Protein AF-A2AB15-F1 (afdb_monomer)

Foldseek 3Di:
DDDDDPDDDDDDDDDDDDVVVVVVVVVVVVVVVVVPDDDDDDDDDDDDDDDDDDDDDDDDDDDDDDDDDDDDDDDDDDDDDDDDDDDDDDDDDDDDDDDDDPPVVVVVVVVVVVVVVVVVVVVVVVVVVPVVDDPPVCVVVVVVVVVVVVVVVVVVVVVVVVVVVVVVVVVVVVVVVVLVVVLVVLVVVLVCCCVVPVPPDDDPVVVVVSVVSVVVSVVSVVVVVVVVVVVVCVVVDDDDFDPDPDDGPDDPDPPPPPPVDPCPVVVVVVVVVVVVVPDDDDPVCVVVVDPPDDD

Structure (mmCIF, N/CA/C/O backbone):
data_AF-A2AB15-F1
#
_entry.id   AF-A2AB15-F1
#
loop_
_atom_site.group_PDB
_atom_site.id
_atom_site.type_symbol
_atom_site.label_atom_id
_atom_site.label_alt_id
_atom_site.label_comp_id
_atom_site.label_asym_id
_atom_site.label_entity_id
_atom_site.label_seq_id
_atom_site.pdbx_PDB_ins_code
_atom_site.Cartn_x
_atom_site.Cartn_y
_atom_site.Cartn_z
_atom_site.occupancy
_atom_site.B_iso_or_equiv
_atom_site.auth_seq_id
_atom_site.auth_comp_id
_atom_site.auth_asym_id
_atom_site.auth_atom_id
_atom_site.pdbx_PDB_model_num
ATOM 1 N N . MET A 1 1 ? 13.112 -80.463 -58.188 1.00 47.81 1 MET A N 1
ATOM 2 C CA . MET A 1 1 ? 14.180 -79.939 -57.312 1.00 4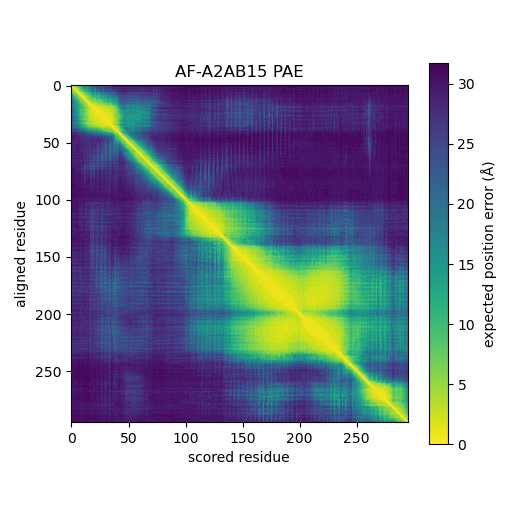7.81 1 MET A CA 1
ATOM 3 C C . MET A 1 1 ? 14.753 -78.701 -57.979 1.00 47.81 1 MET A C 1
ATOM 5 O O . MET A 1 1 ? 15.471 -78.843 -58.959 1.00 47.81 1 MET A O 1
ATOM 9 N N . SER A 1 2 ? 14.380 -77.510 -57.514 1.00 45.88 2 SER A N 1
ATOM 10 C CA . SER A 1 2 ? 14.994 -76.242 -57.932 1.00 45.88 2 SER A CA 1
ATOM 11 C C . SER A 1 2 ? 14.857 -75.270 -56.762 1.00 45.88 2 SER A C 1
ATOM 13 O O . SER A 1 2 ? 13.852 -74.578 -56.632 1.00 45.88 2 SER A O 1
ATOM 15 N N . GLU A 1 3 ? 15.812 -75.331 -55.839 1.00 49.00 3 GLU A N 1
ATOM 16 C CA . GLU A 1 3 ? 15.929 -74.387 -54.728 1.00 49.00 3 GLU A CA 1
ATOM 17 C C . GLU A 1 3 ? 16.844 -73.240 -55.168 1.00 49.00 3 GLU A C 1
ATOM 19 O O . GLU A 1 3 ? 18.022 -73.455 -55.448 1.00 49.00 3 GLU A O 1
ATOM 24 N N . ASP A 1 4 ? 16.302 -72.023 -55.246 1.00 62.00 4 ASP A N 1
ATOM 25 C CA . ASP A 1 4 ? 17.085 -70.806 -55.476 1.00 62.00 4 ASP A CA 1
ATOM 26 C C . ASP A 1 4 ? 17.824 -70.394 -54.185 1.00 62.00 4 ASP A C 1
ATOM 28 O O . ASP A 1 4 ? 17.173 -70.138 -53.160 1.00 62.00 4 ASP A O 1
ATOM 32 N N . PRO A 1 5 ? 19.161 -70.236 -54.191 1.00 57.19 5 PRO A N 1
ATOM 33 C CA . PRO A 1 5 ? 19.901 -69.820 -53.007 1.00 57.19 5 PRO A CA 1
ATOM 34 C C . PRO A 1 5 ? 19.794 -68.299 -52.813 1.00 57.19 5 PRO A C 1
ATOM 36 O O . PRO A 1 5 ? 20.578 -67.513 -53.346 1.00 57.19 5 PRO A O 1
ATOM 39 N N . ARG A 1 6 ? 18.832 -67.849 -51.999 1.00 63.28 6 ARG A N 1
ATOM 40 C CA . ARG A 1 6 ? 18.817 -66.472 -51.470 1.00 63.28 6 ARG A CA 1
ATOM 41 C C . ARG A 1 6 ? 19.869 -66.344 -50.365 1.00 63.28 6 ARG A C 1
ATOM 43 O O . ARG A 1 6 ? 19.613 -66.702 -49.221 1.00 63.28 6 ARG A O 1
ATOM 50 N N . GLY A 1 7 ? 21.047 -65.827 -50.717 1.00 67.56 7 GLY A N 1
ATOM 51 C CA . GLY A 1 7 ? 22.115 -65.516 -49.761 1.00 67.56 7 GLY A CA 1
ATOM 52 C C . GLY A 1 7 ? 21.692 -64.517 -48.661 1.00 67.56 7 GLY A C 1
ATOM 53 O O . GLY A 1 7 ? 20.718 -63.773 -48.831 1.00 67.56 7 GLY A O 1
ATOM 54 N N . PRO A 1 8 ? 22.407 -64.481 -47.518 1.00 64.31 8 PRO A N 1
ATOM 55 C CA . PRO A 1 8 ? 22.030 -63.678 -46.355 1.00 64.31 8 PRO A CA 1
ATOM 56 C C . PRO A 1 8 ? 22.108 -62.169 -46.647 1.00 64.31 8 PRO A C 1
ATOM 58 O O . PRO A 1 8 ? 23.121 -61.656 -47.123 1.00 64.31 8 PRO A O 1
ATOM 61 N N . LYS A 1 9 ? 21.026 -61.433 -46.349 1.00 71.69 9 LYS A N 1
ATOM 62 C CA . LYS A 1 9 ? 20.957 -59.968 -46.494 1.00 71.69 9 LYS A CA 1
ATOM 63 C C . LYS A 1 9 ? 21.904 -59.292 -45.499 1.00 71.69 9 LYS A C 1
ATOM 65 O O . LYS A 1 9 ? 21.690 -59.362 -44.293 1.00 71.69 9 LYS A O 1
ATOM 70 N N . VAL A 1 10 ? 22.905 -58.587 -46.020 1.00 70.19 10 VAL A N 1
ATOM 71 C CA . VAL A 1 10 ? 23.838 -57.768 -45.232 1.00 70.19 10 VAL A CA 1
ATOM 72 C C . VAL A 1 10 ? 23.062 -56.671 -44.480 1.00 70.19 10 VAL A C 1
ATOM 74 O O . VAL A 1 10 ? 22.230 -55.993 -45.101 1.00 70.19 10 VAL A O 1
ATOM 77 N N . PRO A 1 11 ? 23.297 -56.460 -43.169 1.00 72.75 11 PRO A N 1
ATOM 78 C CA . PRO A 1 11 ? 22.607 -55.422 -42.411 1.00 72.75 11 PRO A CA 1
ATOM 79 C C . PRO A 1 11 ? 22.963 -54.038 -42.965 1.00 72.75 11 PRO A C 1
ATOM 81 O O . PRO A 1 11 ? 24.128 -53.646 -43.040 1.00 72.75 11 PRO A O 1
ATOM 84 N N . ARG A 1 12 ? 21.942 -53.278 -43.378 1.00 72.88 12 ARG A N 1
ATOM 85 C CA . ARG A 1 12 ? 22.120 -51.897 -43.840 1.00 72.88 12 ARG A CA 1
ATOM 86 C C . ARG A 1 12 ? 22.482 -51.006 -42.654 1.00 72.88 12 ARG A C 1
ATOM 88 O O . ARG A 1 12 ? 21.810 -51.033 -41.627 1.00 72.88 12 ARG A O 1
ATOM 95 N N . LYS A 1 13 ? 23.531 -50.197 -42.822 1.00 73.19 13 LYS A N 1
ATOM 96 C CA . LYS A 1 13 ? 24.002 -49.227 -41.827 1.00 73.19 13 LYS A CA 1
ATOM 97 C C . LYS A 1 13 ? 22.862 -48.277 -41.439 1.00 73.19 13 LYS A C 1
ATOM 99 O O . LYS A 1 13 ? 22.244 -47.672 -42.317 1.00 73.19 13 LYS A O 1
ATOM 104 N N . ALA A 1 14 ? 22.575 -48.176 -40.141 1.00 72.69 14 ALA A N 1
ATOM 105 C CA . ALA A 1 14 ? 21.521 -47.313 -39.622 1.00 72.69 14 ALA A CA 1
ATOM 106 C C . ALA A 1 14 ? 21.817 -45.848 -39.977 1.00 72.69 14 ALA A C 1
ATOM 108 O O . ALA A 1 14 ? 22.925 -45.352 -39.763 1.00 72.69 14 ALA A O 1
ATOM 109 N N . VAL A 1 15 ? 20.828 -45.163 -40.551 1.00 73.81 15 VAL A N 1
ATOM 110 C CA . VAL A 1 15 ? 20.944 -43.744 -40.889 1.00 73.81 15 VAL A CA 1
ATOM 111 C C . VAL A 1 15 ? 20.839 -42.950 -39.592 1.00 73.81 15 VAL A C 1
ATOM 113 O O . VAL A 1 15 ? 19.751 -42.789 -39.049 1.00 73.81 15 VAL A O 1
ATOM 116 N N . VAL A 1 16 ? 21.976 -42.471 -39.089 1.00 76.62 16 VAL A N 1
ATOM 117 C CA . VAL A 1 16 ? 22.012 -41.553 -37.946 1.00 76.62 16 VAL A CA 1
ATOM 118 C C . VAL A 1 16 ? 21.403 -40.223 -38.391 1.00 76.62 16 VAL A C 1
ATOM 120 O O . VAL A 1 16 ? 21.867 -39.604 -39.354 1.00 76.62 16 VAL A O 1
ATOM 123 N N . GLU A 1 17 ? 20.321 -39.804 -37.734 1.00 79.38 17 GLU A N 1
ATOM 124 C CA . GLU A 1 17 ? 19.663 -38.541 -38.058 1.00 79.38 17 GLU A CA 1
ATOM 125 C C . GLU A 1 17 ? 20.555 -37.353 -37.679 1.00 79.38 17 GLU A C 1
ATOM 127 O O . GLU A 1 17 ? 21.218 -37.336 -36.644 1.00 79.38 17 GLU A O 1
ATOM 132 N N . LYS A 1 18 ? 20.579 -36.330 -38.541 1.00 86.50 18 LYS A N 1
ATOM 133 C CA . LYS A 1 18 ? 21.304 -35.083 -38.269 1.00 86.50 18 LYS A CA 1
ATOM 134 C C . LYS A 1 18 ? 20.665 -34.369 -37.066 1.00 86.50 18 LYS A C 1
ATOM 136 O O . LYS A 1 18 ? 19.435 -34.317 -37.010 1.00 86.50 18 LYS A O 1
ATOM 141 N N . PRO A 1 19 ? 21.447 -33.713 -36.189 1.00 87.25 19 PRO A N 1
ATOM 142 C CA . PRO A 1 19 ? 20.929 -33.074 -34.973 1.00 87.25 19 PRO A CA 1
ATOM 143 C C . PRO A 1 19 ? 19.864 -32.004 -35.263 1.00 87.25 19 PRO A C 1
ATOM 145 O O . PRO A 1 19 ? 18.881 -31.889 -34.542 1.00 87.25 19 PRO A O 1
ATOM 148 N N . ALA A 1 20 ? 19.979 -31.293 -36.390 1.00 87.81 20 ALA A N 1
ATOM 149 C CA . ALA A 1 20 ? 18.965 -30.331 -36.831 1.00 87.81 20 ALA A CA 1
ATOM 150 C C . ALA A 1 20 ? 17.582 -30.968 -37.083 1.00 87.81 20 ALA A C 1
ATOM 152 O O . ALA A 1 20 ? 16.555 -30.334 -36.863 1.00 87.81 20 ALA A O 1
ATOM 153 N N . ARG A 1 21 ? 17.548 -32.228 -37.535 1.00 85.81 21 ARG A N 1
ATOM 154 C CA . ARG A 1 21 ? 16.306 -32.963 -37.806 1.00 85.81 21 ARG A CA 1
ATOM 155 C C . ARG A 1 21 ? 15.686 -33.515 -36.521 1.00 85.81 21 ARG A C 1
ATOM 157 O O . ARG A 1 21 ? 14.463 -33.533 -36.410 1.00 85.81 21 ARG A O 1
ATOM 164 N N . ALA A 1 22 ? 16.521 -33.895 -35.551 1.00 90.06 22 ALA A N 1
ATOM 165 C CA . ALA A 1 22 ? 16.077 -34.254 -34.206 1.00 90.06 22 ALA A CA 1
ATOM 166 C C . ALA A 1 22 ? 15.415 -33.053 -33.507 1.00 90.06 22 ALA A C 1
ATOM 168 O O . ALA A 1 22 ? 14.278 -33.166 -33.057 1.00 90.06 22 ALA A O 1
ATOM 169 N N . ALA A 1 23 ? 16.045 -31.873 -33.558 1.00 90.69 23 ALA A N 1
ATOM 170 C CA . ALA A 1 23 ? 15.481 -30.642 -32.999 1.00 90.69 23 ALA A CA 1
ATOM 171 C C . ALA A 1 23 ? 14.145 -30.235 -33.660 1.00 90.69 23 ALA A C 1
ATOM 173 O O . ALA A 1 23 ? 13.207 -29.829 -32.976 1.00 90.69 23 ALA A O 1
ATOM 174 N N . GLU A 1 24 ? 14.008 -30.388 -34.986 1.00 88.81 24 GLU A N 1
ATOM 175 C CA . GLU A 1 24 ? 12.735 -30.131 -35.684 1.00 88.81 24 GLU A CA 1
ATOM 176 C C . GLU A 1 24 ? 11.624 -31.089 -35.217 1.00 88.81 24 GLU A C 1
ATOM 178 O O . GLU A 1 24 ? 10.464 -30.690 -35.069 1.00 88.81 24 GLU A O 1
ATOM 183 N N . ARG A 1 25 ? 11.973 -32.355 -34.962 1.00 91.94 25 ARG A N 1
ATOM 184 C CA . ARG A 1 25 ? 11.039 -33.373 -34.474 1.00 91.94 25 ARG A CA 1
ATOM 185 C C . ARG A 1 25 ? 10.597 -33.091 -33.040 1.00 91.94 25 ARG A C 1
ATOM 187 O O . ARG A 1 25 ? 9.403 -33.166 -32.761 1.00 91.94 25 ARG A O 1
ATOM 194 N N . GLU A 1 26 ? 11.528 -32.724 -32.164 1.00 93.69 26 GLU A N 1
ATOM 195 C CA . GLU A 1 26 ? 11.240 -32.330 -30.781 1.00 93.69 26 GLU A CA 1
ATOM 196 C C . GLU A 1 26 ? 10.342 -31.090 -30.725 1.00 93.69 26 GLU A C 1
ATOM 198 O O . GLU A 1 26 ? 9.337 -31.087 -30.013 1.00 93.69 26 GLU A O 1
ATOM 203 N N . ALA A 1 27 ? 10.623 -30.076 -31.550 1.00 93.56 27 ALA A N 1
ATOM 204 C CA . ALA A 1 27 ? 9.792 -28.878 -31.642 1.00 93.56 27 ALA A CA 1
ATOM 205 C C . ALA A 1 27 ? 8.358 -29.197 -32.101 1.00 93.56 27 ALA A C 1
ATOM 207 O O . ALA A 1 27 ? 7.394 -28.662 -31.551 1.00 93.56 27 ALA A O 1
ATOM 208 N N . ARG A 1 28 ? 8.185 -30.101 -33.077 1.00 93.75 28 ARG A N 1
ATOM 209 C CA . ARG A 1 28 ? 6.850 -30.557 -33.503 1.00 93.75 28 ARG A CA 1
ATOM 210 C C . ARG A 1 28 ? 6.124 -31.331 -32.414 1.00 93.75 28 ARG A C 1
ATOM 212 O O . ARG A 1 28 ? 4.949 -31.065 -32.191 1.00 93.75 28 ARG A O 1
ATOM 219 N N . ALA A 1 29 ? 6.820 -32.228 -31.723 1.00 94.88 29 ALA A N 1
ATOM 220 C CA . ALA A 1 29 ? 6.242 -32.992 -30.626 1.00 94.88 29 ALA A CA 1
ATOM 221 C C . ALA A 1 29 ? 5.781 -32.074 -29.482 1.00 94.88 29 ALA A C 1
ATOM 223 O O . ALA A 1 29 ? 4.704 -32.278 -28.928 1.00 94.88 29 ALA A O 1
ATOM 224 N N . LEU A 1 30 ? 6.547 -31.027 -29.157 1.00 92.69 30 LEU A N 1
ATOM 225 C CA . LEU A 1 30 ? 6.138 -30.016 -28.178 1.00 92.69 30 LEU A CA 1
ATOM 226 C C . LEU A 1 30 ? 4.917 -29.218 -28.643 1.00 92.69 30 LEU A C 1
ATOM 228 O O . LEU A 1 30 ? 4.013 -28.983 -27.850 1.00 92.69 30 LEU A O 1
ATOM 232 N N . LEU A 1 31 ? 4.840 -28.843 -29.921 1.00 93.50 31 LEU A N 1
ATOM 233 C CA . LEU A 1 31 ? 3.656 -28.173 -30.467 1.00 93.50 31 LEU A CA 1
ATOM 234 C C . LEU A 1 31 ? 2.415 -29.074 -30.452 1.00 93.50 31 LEU A C 1
ATOM 236 O O . LEU A 1 31 ? 1.325 -28.588 -30.168 1.00 93.50 31 LEU A O 1
ATOM 240 N N . GLU A 1 32 ? 2.557 -30.366 -30.740 1.00 93.31 32 GLU A N 1
ATOM 241 C CA . GLU A 1 32 ? 1.465 -31.341 -30.632 1.00 93.31 32 GLU A CA 1
ATOM 242 C C . GLU A 1 32 ? 1.008 -31.523 -29.181 1.00 93.31 32 GLU A C 1
ATOM 244 O O . GLU A 1 32 ? -0.194 -31.493 -28.922 1.00 93.31 32 GLU A O 1
ATOM 249 N N . LYS A 1 33 ? 1.941 -31.593 -28.223 1.00 92.94 33 LYS A N 1
ATOM 250 C CA . LYS A 1 33 ? 1.622 -31.589 -26.786 1.00 92.94 33 LYS A CA 1
ATOM 251 C C . LYS A 1 33 ? 0.906 -30.304 -26.371 1.00 92.94 33 LYS A C 1
ATOM 253 O O . LYS A 1 33 ? -0.151 -30.373 -25.755 1.00 92.94 33 LYS A O 1
ATOM 258 N N . ASN A 1 34 ? 1.401 -29.143 -26.797 1.00 89.50 34 ASN A N 1
ATOM 259 C CA . ASN A 1 34 ? 0.765 -27.850 -26.534 1.00 89.50 34 ASN A CA 1
ATOM 260 C C . ASN A 1 34 ? -0.650 -27.764 -27.117 1.00 89.50 34 ASN A C 1
ATOM 262 O O . ASN A 1 34 ? -1.527 -27.171 -26.503 1.00 89.50 34 ASN A O 1
ATOM 266 N N . ARG A 1 35 ? -0.897 -28.394 -28.273 1.00 88.38 35 ARG A N 1
ATOM 267 C CA . ARG A 1 35 ? -2.242 -28.511 -28.858 1.00 88.38 35 ARG A CA 1
ATOM 268 C C . ARG A 1 35 ? -3.158 -29.457 -28.084 1.00 88.38 35 ARG A C 1
ATOM 270 O O . ARG A 1 35 ? -4.370 -29.294 -28.169 1.00 88.38 35 ARG A O 1
ATOM 277 N N . SER A 1 36 ? -2.603 -30.450 -27.389 1.00 87.81 36 SER A N 1
ATOM 278 C CA . SER A 1 36 ? -3.379 -31.409 -26.594 1.00 87.81 36 SER A CA 1
ATOM 279 C C . SER A 1 36 ? -3.857 -30.844 -25.254 1.00 87.81 36 SER A C 1
ATOM 281 O O . SER A 1 36 ? -4.830 -31.351 -24.702 1.00 87.81 36 SER A O 1
ATOM 283 N N . TYR A 1 37 ? -3.234 -29.774 -24.750 1.00 85.00 37 TYR A N 1
ATOM 284 C CA . TYR A 1 37 ? -3.741 -29.066 -23.578 1.00 85.00 37 TYR A CA 1
ATOM 285 C C . TYR A 1 37 ? -4.934 -28.193 -23.979 1.00 85.00 37 TYR A C 1
ATOM 287 O O . TYR A 1 37 ? -4.805 -27.221 -24.724 1.00 85.00 37 TYR A O 1
ATOM 295 N N . ARG A 1 38 ? -6.113 -28.547 -23.469 1.00 78.94 38 ARG A N 1
ATOM 296 C CA . ARG A 1 38 ? -7.298 -27.689 -23.454 1.00 78.94 38 ARG A CA 1
ATOM 297 C C . ARG A 1 38 ? -7.371 -27.066 -22.064 1.00 78.94 38 ARG A C 1
ATOM 299 O O . ARG A 1 38 ? -7.355 -27.801 -21.083 1.00 78.94 38 ARG A O 1
ATOM 306 N N . LEU A 1 39 ? -7.391 -25.735 -21.997 1.00 70.88 39 LEU A N 1
ATOM 307 C CA . LEU A 1 39 ? -7.579 -24.999 -20.748 1.00 70.88 39 LEU A CA 1
ATOM 308 C C . LEU A 1 39 ? -8.915 -25.456 -20.140 1.00 70.88 39 LEU A C 1
ATOM 310 O O . LEU A 1 39 ? -9.946 -25.350 -20.805 1.00 70.88 39 LEU A O 1
ATOM 314 N N . LEU A 1 40 ? -8.867 -26.063 -18.954 1.00 68.75 40 LEU A N 1
ATOM 315 C CA . LEU A 1 40 ? -10.064 -26.380 -18.184 1.00 68.75 40 LEU A CA 1
ATOM 316 C C . LEU A 1 40 ? -10.587 -25.062 -17.616 1.00 68.75 40 LEU A C 1
ATOM 318 O O . LEU A 1 40 ? -9.821 -24.302 -17.029 1.00 68.75 40 LEU A O 1
ATOM 322 N N . GLU A 1 41 ? -11.861 -24.784 -17.865 1.00 52.00 41 GLU A N 1
ATOM 323 C CA . GLU A 1 41 ? -12.585 -23.708 -17.196 1.00 52.00 41 GLU A CA 1
ATOM 324 C C . GLU A 1 41 ? -12.691 -24.100 -15.720 1.00 52.00 41 GLU A C 1
ATOM 326 O O . GLU A 1 41 ? -13.214 -25.168 -15.391 1.00 52.00 41 GLU A O 1
ATOM 331 N N . ASP A 1 42 ? -12.079 -23.290 -14.858 1.00 59.38 42 ASP A N 1
ATOM 332 C CA . ASP A 1 42 ? -12.135 -23.467 -13.413 1.00 59.38 42 ASP A CA 1
ATOM 333 C C . ASP A 1 42 ? -13.583 -23.212 -12.978 1.00 59.38 42 ASP A C 1
ATOM 335 O O . ASP A 1 42 ? -14.158 -22.165 -13.272 1.00 59.38 42 ASP A O 1
ATOM 339 N N . SER A 1 43 ? -14.208 -24.221 -12.382 1.00 47.66 43 SER A N 1
ATOM 340 C CA . SER A 1 43 ? -15.625 -24.205 -12.035 1.00 47.66 43 SER A CA 1
ATOM 341 C C . SER A 1 43 ? -15.810 -23.616 -10.643 1.00 47.66 43 SER A C 1
ATOM 343 O O . SER A 1 43 ? -15.989 -24.387 -9.709 1.00 47.66 43 SER A O 1
ATOM 345 N N . GLU A 1 44 ? -15.850 -22.288 -10.531 1.00 49.62 44 GLU A N 1
ATOM 346 C CA . GLU A 1 44 ? -16.743 -21.563 -9.616 1.00 49.62 44 GLU A CA 1
ATOM 347 C C . GLU A 1 44 ? -17.129 -20.218 -10.263 1.00 49.62 44 GLU A C 1
ATOM 349 O O . GLU A 1 44 ? -16.268 -19.442 -10.658 1.00 49.62 44 GLU A O 1
ATOM 354 N N . GLU A 1 45 ? -18.442 -19.975 -10.340 1.00 37.09 45 GLU A N 1
ATOM 355 C CA . GLU A 1 45 ? -19.136 -18.738 -10.740 1.00 37.09 45 GLU A CA 1
ATOM 356 C C . GLU A 1 45 ? -19.765 -18.680 -12.153 1.00 37.09 45 GLU A C 1
ATOM 358 O O . GLU A 1 45 ? -19.143 -18.561 -13.205 1.00 37.09 45 GLU A O 1
ATOM 363 N N . SER A 1 46 ? -21.095 -18.761 -12.104 1.00 42.06 46 SER A N 1
ATOM 364 C CA . SER A 1 46 ? -22.101 -18.596 -13.146 1.00 42.06 46 SER A CA 1
ATOM 365 C C . SER A 1 46 ? -21.978 -17.284 -13.933 1.00 42.06 46 SER A C 1
ATOM 367 O O . SER A 1 46 ? -22.199 -16.212 -13.379 1.00 42.06 46 SER A O 1
ATOM 369 N N . SER A 1 47 ? -21.810 -17.362 -15.252 1.00 32.91 47 SER A N 1
ATOM 370 C CA . SER A 1 47 ? -22.643 -16.604 -16.202 1.00 32.91 47 SER A CA 1
ATOM 371 C C . SER A 1 47 ? -22.388 -17.056 -17.639 1.00 32.91 47 SER A C 1
ATOM 373 O O . SER A 1 47 ? -21.262 -17.270 -18.080 1.00 32.91 47 SER A O 1
ATOM 375 N N . GLU A 1 48 ? -23.486 -17.257 -18.352 1.00 39.19 48 GLU A N 1
ATOM 376 C CA . GLU A 1 48 ? -23.542 -17.567 -19.770 1.00 39.19 48 GLU A CA 1
ATOM 377 C C . GLU A 1 48 ? -22.987 -16.386 -20.577 1.00 39.19 48 GLU A C 1
ATOM 379 O O . GLU A 1 48 ? -23.463 -15.273 -20.397 1.00 39.19 48 GLU A O 1
ATOM 384 N N . GLU A 1 49 ? -22.052 -16.614 -21.505 1.00 37.59 49 GLU A N 1
ATOM 385 C CA . GLU A 1 49 ? -22.158 -16.034 -22.847 1.00 37.59 49 GLU A CA 1
ATOM 386 C C . GLU A 1 49 ? -21.187 -16.658 -23.857 1.00 37.59 49 GLU A C 1
ATOM 388 O O . GLU A 1 49 ? -20.110 -17.175 -23.570 1.00 37.59 49 GLU A O 1
ATOM 393 N N . THR A 1 50 ? -21.667 -16.678 -25.088 1.00 36.41 50 THR A N 1
ATOM 394 C CA . THR A 1 50 ? -21.278 -17.553 -26.182 1.00 36.41 50 THR A CA 1
ATOM 395 C C . THR A 1 50 ? -19.963 -17.205 -26.881 1.00 36.41 50 THR A C 1
ATOM 397 O O . THR A 1 50 ? -19.660 -16.064 -27.212 1.00 36.41 50 THR A O 1
ATOM 400 N N . VAL A 1 51 ? -19.274 -18.275 -27.267 1.00 36.81 51 VAL A N 1
ATOM 401 C CA . VAL A 1 51 ? -18.315 -18.407 -28.369 1.00 36.81 51 VAL A CA 1
ATOM 402 C C . VAL A 1 51 ? -18.616 -17.575 -29.633 1.00 36.81 51 VAL A C 1
ATOM 404 O O . VAL A 1 51 ? -19.605 -17.797 -30.325 1.00 36.81 51 VAL A O 1
ATOM 407 N N . SER A 1 52 ? -17.639 -16.779 -30.081 1.00 37.53 52 SER A N 1
ATOM 408 C CA . SER A 1 52 ? -17.462 -16.474 -31.509 1.00 37.53 52 SER A CA 1
ATOM 409 C C . SER A 1 52 ? -15.981 -16.491 -31.892 1.00 37.53 52 SER A C 1
ATOM 411 O O . SER A 1 52 ? -15.229 -15.539 -31.692 1.00 37.53 52 SER A O 1
ATOM 413 N N . ARG A 1 53 ? -15.551 -17.624 -32.451 1.00 38.16 53 ARG A N 1
ATOM 414 C CA . ARG A 1 53 ? -14.195 -17.881 -32.941 1.00 38.16 53 ARG A CA 1
ATOM 415 C C . ARG A 1 53 ? -14.159 -17.619 -34.445 1.00 38.16 53 ARG A C 1
ATOM 417 O O . ARG A 1 53 ? -14.495 -18.492 -35.239 1.00 38.16 53 ARG A O 1
ATOM 424 N N . ALA A 1 54 ? -13.761 -16.410 -34.832 1.00 34.78 54 ALA A N 1
ATOM 425 C CA . ALA A 1 54 ? -13.560 -16.040 -36.228 1.00 34.78 54 ALA A CA 1
ATOM 426 C C . ALA A 1 54 ? -12.242 -16.637 -36.754 1.00 34.78 54 ALA A C 1
ATOM 428 O O . ALA A 1 54 ? -11.145 -16.220 -36.381 1.00 34.78 54 ALA A O 1
ATOM 429 N N . GLY A 1 55 ? -12.352 -17.642 -37.625 1.00 34.81 55 GLY A N 1
ATOM 430 C CA . GLY A 1 55 ? -11.236 -18.147 -38.417 1.00 34.81 55 GLY A CA 1
ATOM 431 C C . GLY A 1 55 ? -10.949 -17.210 -39.586 1.00 34.81 55 GLY A C 1
ATOM 432 O O . GLY A 1 55 ? -11.795 -17.052 -40.462 1.00 34.81 55 GLY A O 1
ATOM 433 N N . SER A 1 56 ? -9.754 -16.613 -39.633 1.00 39.16 56 SER A N 1
ATOM 434 C CA . SER A 1 56 ? -9.290 -15.895 -40.822 1.00 39.16 56 SER A CA 1
ATOM 435 C C . SER A 1 56 ? -8.475 -16.826 -41.724 1.00 39.16 56 SER A C 1
ATOM 437 O O . SER A 1 56 ? -7.508 -17.486 -41.334 1.00 39.16 56 SER A O 1
ATOM 439 N N . SER A 1 57 ? -8.952 -16.934 -42.957 1.00 41.81 57 SER A N 1
ATOM 440 C CA . SER A 1 57 ? -8.446 -17.785 -44.020 1.00 41.81 57 SER A CA 1
ATOM 441 C C . SER A 1 57 ? -7.165 -17.237 -44.658 1.00 41.81 57 SER A C 1
ATOM 443 O O . SER A 1 57 ? -7.106 -16.083 -45.069 1.00 41.81 57 SER A O 1
ATOM 445 N N . LEU A 1 58 ? -6.177 -18.126 -44.801 1.00 40.81 58 LEU A N 1
ATOM 446 C CA . LEU A 1 58 ? -5.231 -18.275 -45.919 1.00 40.81 58 LEU A CA 1
ATOM 447 C C . LEU A 1 58 ? -5.059 -17.100 -46.903 1.00 40.81 58 LEU A C 1
ATOM 449 O O . LEU A 1 58 ? -5.934 -16.887 -47.728 1.00 40.81 58 LEU A O 1
ATOM 453 N N . GLN A 1 59 ? -3.828 -16.577 -47.016 1.00 42.22 59 GLN A N 1
ATOM 454 C CA . GLN A 1 59 ? -3.126 -16.428 -48.309 1.00 42.22 59 GLN A CA 1
ATOM 455 C C . GLN A 1 59 ? -1.596 -16.454 -48.111 1.00 42.22 59 GLN A C 1
ATOM 457 O O . GLN A 1 59 ? -0.967 -15.442 -47.818 1.00 42.22 59 GLN A O 1
ATOM 462 N N . LYS A 1 60 ? -0.953 -17.617 -48.307 1.00 46.31 60 LYS A N 1
ATOM 463 C CA . LYS A 1 60 ? 0.519 -17.739 -48.313 1.00 46.31 60 LYS A CA 1
ATOM 464 C C . LYS A 1 60 ? 1.008 -17.958 -49.747 1.00 46.31 60 LYS A C 1
ATOM 466 O O . LYS A 1 60 ? 0.939 -19.064 -50.280 1.00 46.31 60 LYS A O 1
ATOM 471 N N . LYS A 1 61 ? 1.496 -16.892 -50.392 1.00 46.41 61 LYS A N 1
ATOM 472 C CA . LYS A 1 61 ? 2.085 -16.947 -51.742 1.00 46.41 61 LYS A CA 1
ATOM 473 C C . LYS A 1 61 ? 3.408 -17.726 -51.717 1.00 46.41 61 LYS A C 1
ATOM 475 O O . LYS A 1 61 ? 4.369 -17.332 -51.060 1.00 46.41 61 LYS A O 1
ATOM 480 N N . ARG A 1 62 ? 3.467 -18.837 -52.459 1.00 48.84 62 ARG A N 1
ATOM 481 C CA . ARG A 1 62 ? 4.664 -19.676 -52.646 1.00 48.84 62 ARG A CA 1
ATOM 482 C C . ARG A 1 62 ? 5.595 -19.024 -53.678 1.00 48.84 62 ARG A C 1
ATOM 484 O O . ARG A 1 62 ? 5.232 -18.927 -54.847 1.00 48.84 62 ARG A O 1
ATOM 491 N N . LYS A 1 63 ? 6.803 -18.607 -53.281 1.00 55.50 63 LYS A N 1
ATOM 492 C CA . LYS A 1 63 ? 7.865 -18.192 -54.221 1.00 55.50 63 LYS A CA 1
ATOM 493 C C . LYS A 1 63 ? 8.657 -19.422 -54.697 1.00 55.50 63 LYS A C 1
ATOM 495 O O . LYS A 1 63 ? 9.093 -20.236 -53.886 1.00 55.50 63 LYS A O 1
ATOM 500 N N . LYS A 1 64 ? 8.811 -19.564 -56.019 1.00 51.78 64 LYS A N 1
ATOM 501 C CA . LYS A 1 64 ? 9.565 -20.640 -56.690 1.00 51.78 64 LYS A CA 1
ATOM 502 C C . LYS A 1 64 ? 11.078 -20.468 -56.469 1.00 51.78 64 LYS A C 1
ATOM 504 O O . LYS A 1 64 ? 11.602 -19.366 -56.608 1.00 51.78 64 LYS A O 1
ATOM 509 N N . ARG A 1 65 ? 11.771 -21.567 -56.153 1.00 52.34 65 ARG A N 1
ATOM 510 C CA . ARG A 1 65 ? 13.240 -21.657 -56.047 1.00 52.34 65 ARG A CA 1
ATOM 511 C C . ARG A 1 65 ? 13.839 -21.793 -57.455 1.00 52.34 65 ARG A C 1
ATOM 513 O O . ARG A 1 65 ? 13.313 -22.560 -58.255 1.00 52.34 65 ARG A O 1
ATOM 520 N N . LYS A 1 66 ? 14.915 -21.059 -57.757 1.00 53.59 66 LYS A N 1
ATOM 521 C CA . LYS A 1 66 ? 15.699 -21.205 -58.998 1.00 53.59 66 LYS A CA 1
ATOM 522 C C . LYS A 1 66 ? 16.744 -22.316 -58.820 1.00 53.59 66 LYS A C 1
ATOM 524 O O . LYS A 1 66 ? 17.331 -22.435 -57.747 1.00 53.59 66 LYS A O 1
ATOM 529 N N . HIS A 1 67 ? 16.941 -23.128 -59.857 1.00 46.09 67 HIS A N 1
ATOM 530 C CA . HIS A 1 67 ? 17.894 -24.239 -59.888 1.00 46.09 67 HIS A CA 1
ATOM 531 C C . HIS A 1 67 ? 19.325 -23.736 -60.130 1.00 46.09 67 HIS A C 1
ATOM 533 O O . HIS A 1 67 ? 19.556 -22.943 -61.042 1.00 46.09 67 HIS A O 1
ATOM 539 N N . LEU A 1 68 ? 20.274 -24.211 -59.320 1.00 41.06 68 LEU A N 1
ATOM 540 C CA . LEU A 1 68 ? 21.708 -23.973 -59.481 1.00 41.06 68 LEU A CA 1
ATOM 541 C C . LEU A 1 68 ? 22.272 -25.014 -60.466 1.00 41.06 68 LEU A C 1
ATOM 543 O O . LEU A 1 68 ? 22.095 -26.216 -60.268 1.00 41.06 68 LEU A O 1
ATOM 547 N N . ARG A 1 69 ? 22.893 -24.544 -61.552 1.00 55.84 69 ARG A N 1
ATOM 548 C CA . ARG A 1 69 ? 23.460 -25.358 -62.640 1.00 55.84 69 ARG A CA 1
ATOM 549 C C . ARG A 1 69 ? 24.774 -26.001 -62.167 1.00 55.84 69 ARG A C 1
ATOM 551 O O . ARG A 1 69 ? 25.621 -25.322 -61.595 1.00 55.84 69 ARG A O 1
ATOM 558 N N . LYS A 1 70 ? 24.910 -27.310 -62.385 1.00 41.56 70 LYS A N 1
ATOM 559 C CA . LYS A 1 70 ? 26.066 -28.153 -62.034 1.00 41.56 70 LYS A CA 1
ATOM 560 C C . LYS A 1 70 ? 27.275 -27.773 -62.913 1.00 41.56 70 LYS A C 1
ATOM 562 O O . LYS A 1 70 ? 27.124 -27.715 -64.132 1.00 41.56 70 LYS A O 1
ATOM 567 N N . LYS A 1 71 ? 28.429 -27.487 -62.297 1.00 33.88 71 LYS A N 1
ATOM 568 C CA . LYS A 1 71 ? 29.720 -27.209 -62.958 1.00 33.88 71 LYS A CA 1
ATOM 569 C C . LYS A 1 71 ? 30.350 -28.534 -63.420 1.00 33.88 71 LYS A C 1
ATOM 571 O O . LYS A 1 71 ? 30.300 -29.512 -62.679 1.00 33.88 71 LYS A O 1
ATOM 576 N N . ARG A 1 72 ? 30.864 -28.546 -64.652 1.00 30.88 72 ARG A N 1
ATOM 577 C CA . ARG A 1 72 ? 31.645 -29.610 -65.302 1.00 30.88 72 ARG A CA 1
ATOM 578 C C . ARG A 1 72 ? 33.117 -29.376 -64.940 1.00 30.88 72 ARG A C 1
ATOM 580 O O . ARG A 1 72 ? 33.571 -28.239 -65.049 1.00 30.88 72 ARG A O 1
ATOM 587 N N . GLU A 1 73 ? 33.787 -30.403 -64.430 1.00 31.00 73 GLU A N 1
ATOM 588 C CA . GLU A 1 73 ? 35.243 -30.451 -64.258 1.00 31.00 73 GLU A CA 1
ATOM 589 C C . GLU A 1 73 ? 35.867 -30.724 -65.631 1.00 31.00 73 GLU A C 1
ATOM 591 O O . GLU A 1 73 ? 35.419 -31.628 -66.337 1.00 31.00 73 GLU A O 1
ATOM 596 N N . GLU A 1 74 ? 36.835 -29.900 -66.023 1.00 28.69 74 GLU A N 1
ATOM 597 C CA . GLU A 1 74 ? 37.799 -30.195 -67.083 1.00 28.69 74 GLU A CA 1
ATOM 598 C C . GLU A 1 74 ? 39.170 -30.244 -66.405 1.00 28.69 74 GLU A C 1
ATOM 600 O O . GLU A 1 74 ? 39.500 -29.376 -65.592 1.00 28.69 74 GLU A O 1
ATOM 605 N N . GLU A 1 75 ? 39.868 -31.344 -66.677 1.00 30.86 75 GLU A N 1
ATOM 606 C CA . GLU A 1 75 ? 41.252 -31.645 -66.327 1.00 30.86 75 GLU A CA 1
ATOM 607 C C . GLU A 1 75 ? 42.181 -30.585 -66.925 1.00 30.86 75 GLU A C 1
ATOM 609 O O . GLU A 1 75 ? 42.043 -30.234 -68.096 1.00 30.86 75 GLU A O 1
ATOM 614 N N . GLU A 1 76 ? 43.128 -30.092 -66.129 1.00 30.98 76 GLU A N 1
ATOM 615 C CA . GLU A 1 76 ? 44.234 -29.269 -66.612 1.00 30.98 76 GLU A CA 1
ATOM 616 C C . GLU A 1 76 ? 45.530 -30.034 -66.327 1.00 30.98 76 GLU A C 1
ATOM 618 O O . GLU A 1 76 ? 45.858 -30.352 -65.182 1.00 30.98 76 GLU A O 1
ATOM 623 N N . GLU A 1 77 ? 46.162 -30.416 -67.433 1.00 30.86 77 GLU A N 1
ATOM 624 C CA . GLU A 1 77 ? 47.436 -31.108 -67.582 1.00 30.86 77 GLU A CA 1
ATOM 625 C C . GLU A 1 77 ? 48.569 -30.353 -66.876 1.00 30.86 77 GLU A C 1
ATOM 627 O O . GLU A 1 77 ? 48.683 -29.130 -66.967 1.00 30.86 77 GLU A O 1
ATOM 632 N N . GLU A 1 78 ? 49.432 -31.107 -66.194 1.00 30.52 78 GLU A N 1
ATOM 633 C CA . GLU A 1 78 ? 50.722 -30.620 -65.725 1.00 30.52 78 GLU A CA 1
ATOM 634 C C . GLU A 1 78 ? 51.620 -30.271 -66.916 1.00 30.52 78 GLU A C 1
ATOM 636 O O . GLU A 1 78 ? 51.898 -31.129 -67.753 1.00 30.52 78 GLU A O 1
ATOM 641 N N . GLU A 1 79 ? 52.181 -29.060 -66.936 1.00 3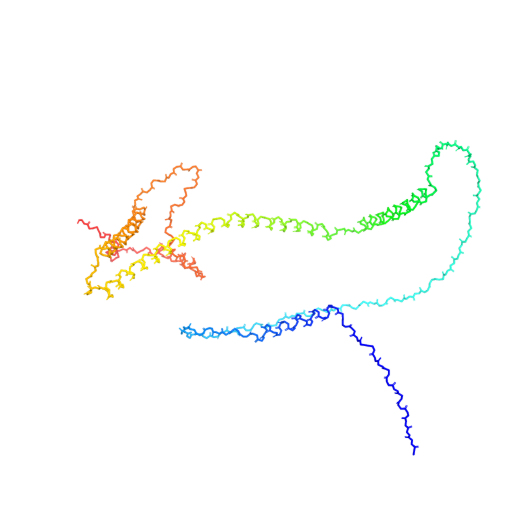0.98 79 GLU A N 1
ATOM 642 C CA . GLU A 1 79 ? 53.445 -28.838 -67.630 1.00 30.98 79 GLU A CA 1
ATOM 643 C C . GLU A 1 79 ? 54.455 -28.146 -66.712 1.00 30.98 79 GLU A C 1
ATOM 645 O O . GLU A 1 79 ? 54.266 -27.038 -66.202 1.00 30.98 79 GLU A O 1
ATOM 650 N N . ALA A 1 80 ? 55.542 -28.872 -66.477 1.00 30.91 80 ALA A N 1
ATOM 651 C CA . ALA A 1 80 ? 56.710 -28.449 -65.742 1.00 30.91 80 ALA A CA 1
ATOM 652 C C . ALA A 1 80 ? 57.580 -27.524 -66.605 1.00 30.91 80 ALA A C 1
ATOM 654 O O . ALA A 1 80 ? 57.965 -27.880 -67.716 1.00 30.91 80 ALA A O 1
ATOM 655 N N . SER A 1 81 ? 58.012 -26.392 -66.048 1.00 32.28 81 SER A N 1
ATOM 656 C CA . SER A 1 81 ? 59.173 -25.668 -66.572 1.00 32.28 81 SER A CA 1
ATOM 657 C C . SER A 1 81 ? 60.167 -25.361 -65.454 1.00 32.28 81 SER A C 1
ATOM 659 O O . SER A 1 81 ? 60.067 -24.362 -64.740 1.00 32.28 81 SER A O 1
ATOM 661 N N . GLU A 1 82 ? 61.164 -26.234 -65.317 1.00 35.19 82 GLU A N 1
ATOM 662 C CA . GLU A 1 82 ? 62.448 -25.888 -64.720 1.00 35.19 82 GLU A CA 1
ATOM 663 C C . GLU A 1 82 ? 63.219 -24.937 -65.652 1.00 35.19 82 GLU A C 1
ATOM 665 O O . GLU A 1 82 ? 63.363 -25.222 -66.841 1.00 35.19 82 GLU A O 1
ATOM 670 N N . LYS A 1 83 ? 63.821 -23.878 -65.092 1.00 33.28 83 LYS A N 1
ATOM 671 C CA . LYS A 1 83 ? 65.271 -23.569 -65.152 1.00 33.28 83 LYS A CA 1
ATOM 672 C C . LYS A 1 83 ? 65.541 -22.076 -64.965 1.00 33.28 83 LYS A C 1
ATOM 674 O O . LYS A 1 83 ? 65.106 -21.235 -65.739 1.00 33.28 83 LYS A O 1
ATOM 679 N N . GLY A 1 84 ? 66.419 -21.780 -64.009 1.00 32.09 84 GLY A N 1
ATOM 680 C CA . GLY A 1 84 ? 67.056 -20.474 -63.866 1.00 32.09 84 GLY A CA 1
ATOM 681 C C . GLY A 1 84 ? 68.208 -20.508 -62.863 1.00 32.09 84 GLY A C 1
ATOM 682 O O . GLY A 1 84 ? 68.068 -20.038 -61.744 1.00 32.09 84 GLY A O 1
ATOM 683 N N . LYS A 1 85 ? 69.357 -21.084 -63.247 1.00 35.94 85 LYS A N 1
ATOM 684 C CA . LYS A 1 85 ? 70.635 -20.956 -62.516 1.00 35.94 85 LYS A CA 1
ATOM 685 C C . LYS A 1 85 ? 71.460 -19.801 -63.094 1.00 35.94 85 LYS A C 1
ATOM 687 O O . LYS A 1 85 ? 71.651 -19.776 -64.306 1.00 35.94 85 LYS A O 1
ATOM 692 N N . LYS A 1 86 ? 72.042 -18.965 -62.219 1.00 34.47 86 LYS A N 1
ATOM 693 C CA . LYS A 1 86 ? 73.400 -18.345 -62.255 1.00 34.47 86 LYS A CA 1
ATOM 694 C C . LYS A 1 86 ? 73.564 -17.519 -60.952 1.00 34.47 86 LYS A C 1
ATOM 696 O O . LYS A 1 86 ? 72.682 -16.734 -60.648 1.00 34.47 86 LYS A O 1
ATOM 701 N N . LYS A 1 87 ? 74.466 -17.888 -60.017 1.00 32.22 87 LYS A N 1
ATOM 702 C CA . LYS A 1 87 ? 75.899 -17.479 -59.871 1.00 32.22 87 LYS A CA 1
ATOM 703 C C . LYS A 1 87 ? 76.020 -15.945 -59.679 1.00 32.22 87 LYS A C 1
ATOM 705 O O . LYS A 1 87 ? 75.454 -15.242 -60.496 1.00 32.22 87 LYS A O 1
ATOM 710 N N . THR A 1 88 ? 76.723 -15.310 -58.731 1.00 30.17 88 THR A N 1
ATOM 711 C CA . THR A 1 88 ? 77.770 -15.618 -57.725 1.00 30.17 88 THR A CA 1
ATOM 712 C C . THR A 1 88 ? 78.079 -14.306 -56.970 1.00 30.17 88 THR A C 1
ATOM 714 O O . THR A 1 88 ? 78.063 -13.266 -57.620 1.00 30.17 88 THR A O 1
ATOM 717 N N . GLY A 1 89 ? 78.532 -14.360 -55.707 1.00 28.19 89 GLY A N 1
ATOM 718 C CA . GLY A 1 89 ? 79.647 -13.505 -55.245 1.00 28.19 89 GLY A CA 1
ATOM 719 C C . GLY A 1 89 ? 79.443 -12.594 -54.020 1.00 28.19 89 GLY A C 1
ATOM 720 O O . GLY A 1 89 ? 78.647 -11.667 -54.066 1.00 28.19 89 GLY A O 1
ATOM 721 N N . GLY A 1 90 ? 80.306 -12.795 -53.009 1.00 30.62 90 GLY A N 1
ATOM 722 C CA . GLY A 1 90 ? 80.698 -11.820 -51.971 1.00 30.62 90 GLY A CA 1
ATOM 723 C C . GLY A 1 90 ? 79.796 -11.802 -50.729 1.00 30.62 90 GLY A C 1
ATOM 724 O O . GLY A 1 90 ? 78.590 -11.908 -50.851 1.00 30.62 90 GLY A O 1
ATOM 725 N N . SER A 1 91 ? 80.255 -11.666 -49.488 1.00 32.91 91 SER A N 1
ATOM 726 C CA . SER A 1 91 ? 81.574 -11.523 -48.876 1.00 32.91 91 SER A CA 1
ATOM 727 C C . SER A 1 91 ? 81.388 -11.863 -47.389 1.00 32.91 91 SER A C 1
ATOM 729 O O . SER A 1 91 ? 80.309 -11.698 -46.827 1.00 32.91 91 SER A O 1
ATOM 731 N N . LYS A 1 92 ? 82.446 -12.361 -46.764 1.00 39.38 92 LYS A N 1
ATOM 732 C CA . LYS A 1 92 ? 82.524 -12.839 -45.386 1.00 39.38 92 LYS A CA 1
ATOM 733 C C . LYS A 1 92 ? 82.690 -11.639 -44.442 1.00 39.38 92 LYS A C 1
ATOM 735 O O . LYS A 1 92 ? 83.687 -10.937 -44.567 1.00 39.38 92 LYS A O 1
ATOM 740 N N . GLN A 1 93 ? 81.786 -11.433 -43.484 1.00 40.97 93 GLN A N 1
ATOM 741 C CA . GLN A 1 93 ? 82.090 -10.677 -42.262 1.00 40.97 93 GLN A CA 1
ATOM 742 C C . GLN A 1 93 ? 81.501 -11.401 -41.054 1.00 40.97 93 GLN A C 1
ATOM 744 O O . GLN A 1 93 ? 80.291 -11.512 -40.886 1.00 40.97 93 GLN A O 1
ATOM 749 N N . GLN A 1 94 ? 82.419 -11.955 -40.266 1.00 39.34 94 GLN A N 1
ATOM 750 C CA . GLN A 1 94 ? 82.188 -12.473 -38.930 1.00 39.34 94 GLN A CA 1
ATOM 751 C C . GLN A 1 94 ? 81.884 -11.293 -38.007 1.00 39.34 94 GLN A C 1
ATOM 753 O O . GLN A 1 94 ? 82.693 -10.375 -37.897 1.00 39.34 94 GLN A O 1
ATOM 758 N N . THR A 1 95 ? 80.745 -11.341 -37.329 1.00 38.47 95 THR A N 1
ATOM 759 C CA . THR A 1 95 ? 80.531 -10.621 -36.076 1.00 38.47 95 THR A CA 1
ATOM 760 C C . THR A 1 95 ? 80.252 -11.657 -35.002 1.00 38.47 95 THR A C 1
ATOM 762 O O . THR A 1 95 ? 79.324 -12.460 -35.085 1.00 38.47 95 THR A O 1
ATOM 765 N N . GLU A 1 96 ? 81.165 -11.690 -34.043 1.00 37.41 96 GLU A N 1
ATOM 766 C CA . GLU A 1 96 ? 81.199 -12.601 -32.913 1.00 37.41 96 GLU A CA 1
ATOM 767 C C . GLU A 1 96 ? 79.989 -12.339 -32.002 1.00 37.41 96 GLU A C 1
ATOM 769 O O . GLU A 1 96 ? 79.759 -11.215 -31.554 1.00 37.41 96 GLU A O 1
ATOM 774 N N . LYS A 1 97 ? 79.199 -13.387 -31.743 1.00 40.81 97 LYS A N 1
ATOM 775 C CA . LYS A 1 97 ? 78.309 -13.467 -30.579 1.00 40.81 97 LYS A CA 1
ATOM 776 C C . LYS A 1 97 ? 79.077 -14.161 -29.450 1.00 40.81 97 LYS A C 1
ATOM 778 O O . LYS A 1 97 ? 79.795 -15.115 -29.754 1.00 40.81 97 LYS A O 1
ATOM 783 N N . PRO A 1 98 ? 78.891 -13.779 -28.178 1.00 41.69 98 PRO A N 1
ATOM 784 C CA . PRO A 1 98 ? 79.304 -14.639 -27.080 1.00 41.69 98 PRO A CA 1
ATOM 785 C C . PRO A 1 98 ? 78.401 -15.889 -27.029 1.00 41.69 98 PRO A C 1
ATOM 787 O O . PRO A 1 98 ? 77.184 -15.794 -27.195 1.00 41.69 98 PRO A O 1
ATOM 790 N N . GLU A 1 99 ? 79.024 -17.055 -26.845 1.00 40.94 99 GLU A N 1
ATOM 791 C CA . GLU A 1 99 ? 78.414 -18.329 -26.419 1.00 40.94 99 GLU A CA 1
ATOM 792 C C . GLU A 1 99 ? 77.608 -18.104 -25.116 1.00 40.94 99 GLU A C 1
ATOM 794 O O . GLU A 1 99 ? 78.063 -17.356 -24.257 1.00 40.94 99 GLU A O 1
ATOM 799 N N . SER A 1 100 ? 76.421 -18.659 -24.852 1.00 47.41 100 SER A N 1
ATOM 800 C CA . SER A 1 100 ? 75.715 -19.825 -25.384 1.00 47.41 100 SER A CA 1
ATOM 801 C C . SER A 1 100 ? 74.204 -19.546 -25.479 1.00 47.41 100 SER A C 1
ATOM 803 O O . SER A 1 100 ? 73.538 -19.369 -24.462 1.00 47.41 100 SER A O 1
ATOM 805 N N . GLU A 1 101 ? 73.648 -19.548 -26.685 1.00 46.28 101 GLU A N 1
ATOM 806 C CA . GLU A 1 101 ? 72.208 -19.748 -26.897 1.00 46.28 101 GLU A CA 1
ATOM 807 C C . GLU A 1 101 ? 72.096 -21.067 -27.661 1.00 46.28 101 GLU A C 1
ATOM 809 O O . GLU A 1 101 ? 72.666 -21.189 -28.754 1.00 46.28 101 GLU A O 1
ATOM 814 N N . ASP A 1 102 ? 71.450 -22.056 -27.045 1.00 54.59 102 ASP A N 1
ATOM 815 C CA . ASP A 1 102 ? 71.345 -23.431 -27.529 1.00 54.59 102 ASP A CA 1
ATOM 816 C C . ASP A 1 102 ? 70.865 -23.475 -28.989 1.00 54.59 102 ASP A C 1
ATOM 818 O O . ASP A 1 102 ? 70.025 -22.687 -29.420 1.00 54.59 102 ASP A O 1
ATOM 822 N N . GLU A 1 103 ? 71.350 -24.430 -29.782 1.00 59.97 103 GLU A N 1
ATOM 823 C CA . GLU A 1 103 ? 70.877 -24.665 -31.161 1.00 59.97 103 GLU A CA 1
ATOM 824 C C . GLU A 1 103 ? 69.339 -24.857 -31.224 1.00 59.97 103 GLU A C 1
ATOM 826 O O . GLU A 1 103 ? 68.688 -24.546 -32.226 1.00 59.97 103 GLU A O 1
ATOM 831 N N . TRP A 1 104 ? 68.744 -25.261 -30.098 1.00 53.75 104 TRP A N 1
ATOM 832 C CA . TRP A 1 104 ? 67.306 -25.290 -29.826 1.00 53.75 104 TRP A CA 1
ATOM 833 C C . TRP A 1 104 ? 66.630 -23.913 -29.850 1.00 53.75 104 TRP A C 1
ATOM 835 O O . TRP A 1 104 ? 65.528 -23.776 -30.368 1.00 53.75 104 TRP A O 1
ATOM 845 N N . GLU A 1 105 ? 67.280 -22.863 -29.355 1.00 70.19 105 GLU A N 1
ATOM 846 C CA . GLU A 1 105 ? 66.729 -21.506 -29.386 1.00 70.19 105 GLU A CA 1
ATOM 847 C C . GLU A 1 105 ? 66.721 -20.923 -30.798 1.00 70.19 105 GLU A C 1
ATOM 849 O O . GLU A 1 105 ? 65.828 -20.153 -31.147 1.00 70.19 105 GLU A O 1
ATOM 854 N N . ARG A 1 106 ? 67.694 -21.289 -31.640 1.00 73.38 106 ARG A N 1
ATOM 855 C CA . ARG A 1 106 ? 67.710 -20.865 -33.050 1.00 73.38 106 ARG A CA 1
ATOM 856 C C . ARG A 1 106 ? 66.600 -21.542 -33.844 1.00 73.38 106 ARG A C 1
ATOM 858 O O . ARG A 1 106 ? 65.879 -20.859 -34.563 1.00 73.38 106 ARG A O 1
ATOM 865 N N . THR A 1 107 ? 66.424 -22.845 -33.650 1.00 75.19 107 THR A N 1
ATOM 866 C CA . THR A 1 107 ? 65.362 -23.614 -34.314 1.00 75.19 107 THR A CA 1
ATOM 867 C C . THR A 1 107 ? 63.963 -23.207 -33.841 1.00 75.19 107 THR A C 1
ATOM 869 O O . THR A 1 107 ? 63.048 -23.107 -34.656 1.00 75.19 107 THR A O 1
ATOM 872 N N . GLU A 1 108 ? 63.785 -22.874 -32.559 1.00 78.12 108 GLU A N 1
ATOM 873 C CA . GLU A 1 108 ? 62.509 -22.348 -32.056 1.00 78.12 108 GLU A CA 1
ATOM 874 C C . GLU A 1 108 ? 62.226 -20.929 -32.583 1.00 78.12 108 GLU A C 1
ATOM 876 O O . GLU A 1 108 ? 61.091 -20.613 -32.935 1.00 78.12 108 GLU A O 1
ATOM 881 N N . ARG A 1 109 ? 63.255 -20.080 -32.724 1.00 80.69 109 ARG A N 1
ATOM 882 C CA . ARG A 1 109 ? 63.117 -18.751 -33.350 1.00 80.69 109 ARG A CA 1
ATOM 883 C C . ARG A 1 109 ? 62.722 -18.846 -34.823 1.00 80.69 109 ARG A C 1
ATOM 885 O O . ARG A 1 109 ? 61.865 -18.083 -35.252 1.00 80.69 109 ARG A O 1
ATOM 892 N N . GLU A 1 110 ? 63.302 -19.775 -35.577 1.00 84.06 110 GLU A N 1
ATOM 893 C CA . GLU A 1 110 ? 62.925 -20.031 -36.976 1.00 84.06 110 GLU A CA 1
ATOM 894 C C . GLU A 1 110 ? 61.471 -20.513 -37.078 1.00 84.06 110 GLU A C 1
ATOM 896 O O . GLU A 1 110 ? 60.694 -20.002 -37.880 1.00 84.06 110 GLU A O 1
ATOM 901 N N . ARG A 1 111 ? 61.049 -21.411 -36.183 1.00 87.00 111 ARG A N 1
ATOM 902 C CA . ARG A 1 111 ? 59.662 -21.885 -36.123 1.00 87.00 111 ARG A CA 1
ATOM 903 C C . ARG A 1 111 ? 58.661 -20.772 -35.799 1.00 87.00 111 ARG A C 1
ATOM 905 O O . ARG A 1 111 ? 57.560 -20.758 -36.353 1.00 87.00 111 ARG A O 1
ATOM 912 N N . LEU A 1 112 ? 59.007 -19.870 -34.881 1.00 88.75 112 LEU A N 1
ATOM 913 C CA . LEU A 1 112 ? 58.175 -18.712 -34.551 1.00 88.75 112 LEU A CA 1
ATOM 914 C C . LEU A 1 112 ? 58.087 -17.741 -35.730 1.00 88.75 112 LEU A C 1
ATOM 916 O O . LEU A 1 112 ? 56.990 -17.289 -36.042 1.00 88.75 112 LEU A O 1
ATOM 920 N N . GLN A 1 113 ? 59.197 -17.500 -36.432 1.00 89.69 113 GLN A N 1
ATOM 921 C CA . GLN A 1 113 ? 59.215 -16.680 -37.646 1.00 89.69 113 GLN A CA 1
ATOM 922 C C . GLN A 1 113 ? 58.325 -17.278 -38.740 1.00 89.69 113 GLN A C 1
ATOM 924 O O . GLN A 1 113 ? 57.504 -16.561 -39.300 1.00 89.69 113 GLN A O 1
ATOM 929 N N . ASP A 1 114 ? 58.375 -18.590 -38.972 1.00 92.56 114 ASP A N 1
ATOM 930 C CA . ASP A 1 114 ? 57.497 -19.259 -39.942 1.00 92.56 114 ASP A CA 1
ATOM 931 C C . ASP A 1 114 ? 56.001 -19.119 -39.585 1.00 92.56 114 ASP A C 1
ATOM 933 O O . ASP A 1 114 ? 55.145 -18.940 -40.459 1.00 92.56 114 ASP A O 1
ATOM 937 N N . LEU A 1 115 ? 55.653 -19.195 -38.293 1.00 89.56 115 LEU A N 1
ATOM 938 C CA . LEU A 1 115 ? 54.278 -18.989 -37.819 1.00 89.56 115 LEU A CA 1
ATOM 939 C C . LEU A 1 115 ? 53.836 -17.533 -37.989 1.00 89.56 115 LEU A C 1
ATOM 941 O O . LEU A 1 115 ? 52.730 -17.287 -38.476 1.00 89.56 115 LEU A O 1
ATOM 945 N N . GLU A 1 116 ? 54.704 -16.587 -37.635 1.00 91.31 116 GLU A N 1
ATOM 946 C CA . GLU A 1 116 ? 54.479 -15.153 -37.806 1.00 91.31 116 GLU A CA 1
ATOM 947 C C . GLU A 1 116 ? 54.331 -14.783 -39.284 1.00 91.31 116 GLU A C 1
ATOM 949 O O . GLU A 1 116 ? 53.412 -14.050 -39.640 1.00 91.31 116 GLU A O 1
ATOM 954 N N . GLU A 1 117 ? 55.159 -15.333 -40.173 1.00 93.25 117 GLU A N 1
ATOM 955 C CA . GLU A 1 117 ? 55.069 -15.124 -41.619 1.00 93.25 117 GLU A CA 1
ATOM 956 C C . GLU A 1 117 ? 53.764 -15.680 -42.192 1.00 93.25 117 GLU A C 1
ATOM 958 O O . GLU A 1 117 ? 53.114 -15.035 -43.025 1.00 93.25 117 GLU A O 1
ATOM 963 N N . ARG A 1 118 ? 53.334 -16.854 -41.717 1.00 94.38 118 ARG A N 1
ATOM 964 C CA . ARG A 1 118 ? 52.062 -17.457 -42.122 1.00 94.38 118 ARG A CA 1
ATOM 965 C C . ARG A 1 118 ? 50.872 -16.620 -41.663 1.00 94.38 118 ARG A C 1
ATOM 967 O O . ARG A 1 118 ? 49.947 -16.394 -42.451 1.00 94.38 118 ARG A O 1
ATOM 974 N N . ASP A 1 119 ? 50.885 -16.157 -40.419 1.00 94.19 119 ASP A N 1
ATOM 975 C CA . ASP A 1 119 ? 49.813 -15.337 -39.862 1.00 94.19 119 ASP A CA 1
ATOM 976 C C . ASP A 1 119 ? 49.803 -13.944 -40.514 1.00 94.19 119 ASP A C 1
ATOM 978 O O . ASP A 1 119 ? 48.743 -13.481 -40.940 1.00 94.19 119 ASP A O 1
ATOM 982 N N . ALA A 1 120 ? 50.968 -13.336 -40.754 1.00 94.44 120 ALA A N 1
ATOM 983 C CA . ALA A 1 120 ? 51.114 -12.084 -41.499 1.00 94.44 120 ALA A CA 1
ATOM 984 C C . ALA A 1 120 ? 50.626 -12.211 -42.951 1.00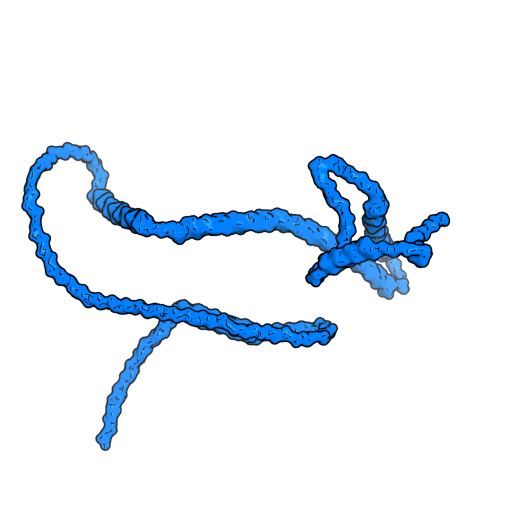 94.44 120 ALA A C 1
ATOM 986 O O . ALA A 1 120 ? 49.984 -11.303 -43.495 1.00 94.44 120 ALA A O 1
ATOM 987 N N . PHE A 1 121 ? 50.879 -13.349 -43.602 1.00 93.75 121 PHE A N 1
ATOM 988 C CA . PHE A 1 121 ? 50.338 -13.634 -44.927 1.00 93.75 121 PHE A CA 1
ATOM 989 C C . PHE A 1 121 ? 48.812 -13.786 -44.888 1.00 93.75 121 PHE A C 1
ATOM 991 O O . PHE A 1 121 ? 48.115 -13.204 -45.726 1.00 93.75 121 PHE A O 1
ATOM 998 N N . ALA A 1 122 ? 48.273 -14.502 -43.899 1.00 94.12 122 ALA A N 1
ATOM 999 C CA . ALA A 1 122 ? 46.834 -14.643 -43.708 1.00 94.12 122 ALA A CA 1
ATOM 1000 C C . ALA A 1 122 ? 46.159 -13.289 -43.433 1.00 94.12 122 ALA A C 1
ATOM 1002 O O . ALA A 1 122 ? 45.086 -13.013 -43.974 1.00 94.12 122 ALA A O 1
ATOM 1003 N N . GLU A 1 123 ? 46.789 -12.412 -42.653 1.00 93.12 123 GLU A N 1
ATOM 1004 C CA . GLU A 1 123 ? 46.327 -11.044 -42.428 1.00 93.12 123 GLU A CA 1
ATOM 1005 C C . GLU A 1 123 ? 46.342 -10.215 -43.708 1.00 93.12 123 GLU A C 1
ATOM 1007 O O . GLU A 1 123 ? 45.339 -9.569 -44.014 1.00 93.12 123 GLU A O 1
ATOM 1012 N N . ARG A 1 124 ? 47.411 -10.288 -44.509 1.00 93.12 124 ARG A N 1
ATOM 1013 C CA . ARG A 1 124 ? 47.506 -9.597 -45.804 1.00 93.12 124 ARG A CA 1
ATOM 1014 C C . ARG A 1 124 ? 46.430 -10.065 -46.784 1.00 93.12 124 ARG A C 1
ATOM 1016 O O . ARG A 1 124 ? 45.849 -9.245 -47.494 1.00 93.12 124 ARG A O 1
ATOM 1023 N N . VAL A 1 125 ? 46.140 -11.367 -46.828 1.00 93.25 125 VAL A N 1
ATOM 1024 C CA . VAL A 1 125 ? 45.050 -11.927 -47.645 1.00 93.25 125 VAL A CA 1
ATOM 1025 C C . VAL A 1 125 ? 43.696 -11.443 -47.128 1.00 93.25 125 VAL A C 1
ATOM 1027 O O . VAL A 1 125 ? 42.900 -10.927 -47.907 1.00 93.25 125 VAL A O 1
ATOM 1030 N N . ARG A 1 126 ? 43.463 -11.494 -45.810 1.00 90.19 126 ARG A N 1
ATOM 1031 C CA . ARG A 1 126 ? 42.239 -10.966 -45.186 1.00 90.19 126 ARG A CA 1
ATOM 1032 C C . ARG A 1 126 ? 42.054 -9.471 -45.450 1.00 90.19 126 ARG A C 1
ATOM 1034 O O . ARG A 1 126 ? 40.928 -9.048 -45.674 1.00 90.19 126 ARG A O 1
ATOM 1041 N N . GLN A 1 127 ? 43.117 -8.669 -45.409 1.00 87.94 127 GLN A N 1
ATOM 1042 C CA . GLN A 1 127 ? 43.082 -7.237 -45.727 1.00 87.94 127 GLN A CA 1
ATOM 1043 C C . GLN A 1 127 ? 42.747 -7.015 -47.204 1.00 87.94 127 GLN A C 1
ATOM 1045 O O . GLN A 1 127 ? 41.789 -6.311 -47.505 1.00 87.94 127 GLN A O 1
ATOM 1050 N N . ARG A 1 128 ? 43.429 -7.714 -48.121 1.00 90.81 128 ARG A N 1
ATOM 1051 C CA . ARG A 1 128 ? 43.136 -7.667 -49.562 1.00 90.81 128 ARG A CA 1
ATOM 1052 C C . ARG A 1 128 ? 41.683 -8.041 -49.870 1.00 90.81 128 ARG A C 1
ATOM 1054 O O . ARG A 1 128 ? 41.044 -7.386 -50.690 1.00 90.81 128 ARG A O 1
ATOM 1061 N N . ASP A 1 129 ? 41.151 -9.065 -49.209 1.00 87.88 129 ASP A N 1
ATOM 1062 C CA . ASP A 1 129 ? 39.761 -9.495 -49.379 1.00 87.88 129 ASP A CA 1
ATOM 1063 C C . ASP A 1 129 ? 38.766 -8.487 -48.782 1.00 87.88 129 ASP A C 1
ATOM 1065 O O . ASP A 1 129 ? 37.714 -8.231 -49.376 1.00 87.88 129 ASP A O 1
ATOM 1069 N N . LYS A 1 130 ? 39.103 -7.856 -47.649 1.00 85.06 130 LYS A N 1
ATOM 1070 C CA . LYS A 1 130 ? 38.317 -6.764 -47.045 1.00 85.06 130 LYS A CA 1
ATOM 1071 C C . LYS A 1 130 ? 38.300 -5.504 -47.911 1.00 85.06 130 LYS A C 1
ATOM 1073 O O . LYS A 1 130 ? 37.266 -4.854 -47.978 1.00 85.06 130 LYS A O 1
ATOM 1078 N N . ASP A 1 131 ? 39.398 -5.177 -48.585 1.00 83.38 131 ASP A N 1
ATOM 1079 C CA . ASP A 1 131 ? 39.477 -4.014 -49.477 1.00 83.38 131 ASP A CA 1
ATOM 1080 C C . ASP A 1 131 ? 38.757 -4.278 -50.807 1.00 83.38 131 ASP A C 1
ATOM 1082 O O . ASP A 1 131 ? 38.116 -3.392 -51.379 1.00 83.38 131 ASP A O 1
ATOM 1086 N N . ARG A 1 132 ? 38.811 -5.527 -51.291 1.00 84.94 132 ARG A N 1
ATOM 1087 C CA . ARG A 1 132 ? 38.136 -5.964 -52.520 1.00 84.94 132 ARG A CA 1
ATOM 1088 C C . ARG A 1 132 ? 36.625 -6.130 -52.344 1.00 84.94 132 ARG A C 1
ATOM 1090 O O . ARG A 1 132 ? 35.877 -5.951 -53.307 1.00 84.94 132 ARG A O 1
ATOM 1097 N N . THR A 1 133 ? 36.155 -6.472 -51.145 1.00 82.12 133 THR A N 1
ATOM 1098 C CA . THR A 1 133 ? 34.724 -6.620 -50.846 1.00 82.12 133 THR A CA 1
ATOM 1099 C C . THR A 1 133 ? 34.176 -5.372 -50.157 1.00 82.12 133 THR A C 1
ATOM 1101 O O . THR A 1 133 ? 34.680 -4.905 -49.145 1.00 82.12 133 THR A O 1
ATOM 1104 N N . ARG A 1 134 ? 33.087 -4.794 -50.676 1.00 74.94 134 ARG A N 1
ATOM 1105 C CA . ARG A 1 134 ? 32.416 -3.700 -49.959 1.00 74.94 134 ARG A CA 1
ATOM 1106 C C . ARG A 1 134 ? 31.726 -4.280 -48.723 1.00 74.94 134 ARG A C 1
ATOM 1108 O O . ARG A 1 134 ? 30.762 -5.031 -48.852 1.00 74.94 134 ARG A O 1
ATOM 1115 N N . ASN A 1 13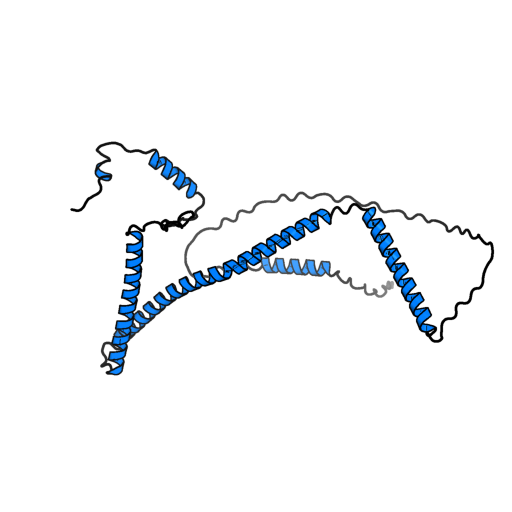5 ? 32.197 -3.904 -47.537 1.00 67.12 135 ASN A N 1
ATOM 1116 C CA . ASN A 1 135 ? 31.620 -4.297 -46.250 1.00 67.12 135 ASN A CA 1
ATOM 1117 C C . ASN A 1 135 ? 30.254 -3.609 -46.005 1.00 67.12 135 ASN A C 1
ATOM 1119 O O . ASN A 1 135 ? 30.158 -2.606 -45.295 1.00 67.12 135 ASN A O 1
ATOM 1123 N N . VAL A 1 136 ? 29.208 -4.085 -46.689 1.00 64.19 136 VAL A N 1
ATOM 1124 C CA . VAL A 1 136 ? 27.854 -3.496 -46.665 1.00 64.19 136 VAL A CA 1
ATOM 1125 C C . VAL A 1 136 ? 27.038 -3.981 -45.461 1.00 64.19 136 VAL A C 1
ATOM 1127 O O . VAL A 1 136 ? 26.273 -3.194 -44.908 1.00 64.19 136 VAL A O 1
ATOM 1130 N N . LEU A 1 137 ? 27.236 -5.225 -45.006 1.00 62.03 137 LEU A N 1
ATOM 1131 C CA . LEU A 1 137 ? 26.514 -5.771 -43.848 1.00 62.03 137 LEU A CA 1
ATOM 1132 C C . LEU A 1 137 ? 26.947 -5.096 -42.537 1.00 62.03 137 LEU A C 1
ATOM 1134 O O . LEU A 1 137 ? 26.122 -4.544 -41.817 1.00 62.03 137 LEU A O 1
ATOM 1138 N N . GLU A 1 138 ? 28.250 -5.016 -42.254 1.00 64.44 138 GLU A N 1
ATOM 1139 C CA . GLU A 1 138 ? 28.686 -4.549 -40.934 1.00 64.44 138 GLU A CA 1
ATOM 1140 C C . GLU A 1 138 ? 28.423 -3.060 -40.667 1.00 64.44 138 GLU A C 1
ATOM 1142 O O . GLU A 1 138 ? 28.300 -2.662 -39.512 1.00 64.44 138 GLU A O 1
ATOM 1147 N N . ARG A 1 139 ? 28.339 -2.205 -41.695 1.00 62.28 139 ARG A N 1
ATOM 1148 C CA . ARG A 1 139 ? 28.164 -0.753 -41.493 1.00 62.28 139 ARG A CA 1
ATOM 1149 C C . ARG A 1 139 ? 26.766 -0.360 -41.014 1.00 62.28 139 ARG A C 1
ATOM 1151 O O . ARG A 1 139 ? 26.634 0.679 -40.368 1.00 62.28 139 ARG A O 1
ATOM 1158 N N . SER A 1 140 ? 25.747 -1.150 -41.347 1.00 63.25 140 SER A N 1
ATOM 1159 C CA . SER A 1 140 ? 24.361 -0.905 -40.927 1.00 63.25 140 SER A CA 1
ATOM 1160 C C . SER A 1 140 ? 24.011 -1.699 -39.669 1.00 63.25 140 SER A C 1
ATOM 1162 O O . SER A 1 140 ? 23.455 -1.131 -38.730 1.00 63.25 140 SER A O 1
ATOM 1164 N N . ASP A 1 141 ? 24.469 -2.949 -39.585 1.00 71.06 141 ASP A N 1
ATOM 1165 C CA . ASP A 1 141 ? 24.182 -3.831 -38.455 1.00 71.06 141 ASP A CA 1
ATOM 1166 C C . ASP A 1 141 ? 24.906 -3.403 -37.170 1.00 71.06 141 ASP A C 1
ATOM 1168 O O . ASP A 1 141 ? 24.320 -3.476 -36.094 1.00 71.06 141 ASP A O 1
ATOM 1172 N N . LYS A 1 142 ? 26.138 -2.871 -37.249 1.00 80.25 142 LYS A N 1
ATOM 1173 C CA . LYS A 1 142 ? 26.857 -2.364 -36.060 1.00 80.25 142 LYS A CA 1
ATOM 1174 C C . LYS A 1 142 ? 26.164 -1.147 -35.451 1.00 80.25 142 LYS A C 1
ATOM 1176 O O . LYS A 1 142 ? 25.967 -1.099 -34.243 1.00 80.25 142 LYS A O 1
ATOM 1181 N N . LYS A 1 143 ? 25.716 -0.204 -36.287 1.00 82.06 143 LYS A N 1
ATOM 1182 C CA . LYS A 1 143 ? 24.977 0.983 -35.827 1.00 82.06 143 LYS A CA 1
ATOM 1183 C C . LYS A 1 143 ? 23.616 0.607 -35.242 1.00 82.06 143 LYS A C 1
ATOM 1185 O O . LYS A 1 143 ? 23.264 1.103 -34.179 1.00 82.06 143 LYS A O 1
ATOM 1190 N N . ALA A 1 144 ? 22.889 -0.301 -35.895 1.00 83.94 144 ALA A N 1
ATOM 1191 C CA . ALA A 1 144 ? 21.615 -0.804 -35.389 1.00 83.94 144 ALA A CA 1
ATOM 1192 C C . ALA A 1 144 ? 21.784 -1.566 -34.063 1.00 83.94 144 ALA A C 1
ATOM 1194 O O . ALA A 1 144 ? 20.975 -1.401 -33.152 1.00 83.94 144 ALA A O 1
ATOM 1195 N N . TYR A 1 145 ? 22.852 -2.355 -33.925 1.00 83.56 145 TYR A N 1
ATOM 1196 C CA . TYR A 1 145 ? 23.171 -3.076 -32.695 1.00 83.56 145 TYR A CA 1
ATOM 1197 C C . TYR A 1 145 ? 23.547 -2.127 -31.553 1.00 83.56 145 TYR A C 1
ATOM 1199 O O . TYR A 1 145 ? 23.036 -2.265 -30.446 1.00 83.56 145 TYR A O 1
ATOM 1207 N N . GLU A 1 146 ? 24.376 -1.116 -31.819 1.00 87.50 146 GLU A N 1
ATOM 1208 C CA . GLU A 1 146 ? 24.718 -0.079 -30.841 1.00 87.50 146 GLU A CA 1
ATOM 1209 C C . GLU A 1 146 ? 23.485 0.717 -30.394 1.00 87.50 146 GLU A C 1
ATOM 1211 O O . GLU A 1 146 ? 23.329 1.016 -29.211 1.00 87.50 146 GLU A O 1
ATOM 1216 N N . GLU A 1 147 ? 22.583 1.046 -31.317 1.00 87.31 147 GLU A N 1
ATOM 1217 C CA . GLU A 1 147 ? 21.337 1.751 -31.019 1.00 87.31 147 GLU A CA 1
ATOM 1218 C C . GLU A 1 147 ? 20.358 0.873 -30.224 1.00 87.31 147 GLU A C 1
ATOM 1220 O O . GLU A 1 147 ? 19.757 1.334 -29.253 1.00 87.31 147 GLU A O 1
ATOM 1225 N N . ALA A 1 148 ? 20.236 -0.410 -30.575 1.00 85.75 148 ALA A N 1
ATOM 1226 C CA . ALA A 1 148 ? 19.450 -1.383 -29.821 1.00 85.75 148 ALA A CA 1
ATOM 1227 C C . ALA A 1 148 ? 20.019 -1.593 -28.411 1.00 85.75 148 ALA A C 1
ATOM 1229 O O . ALA A 1 148 ? 19.265 -1.610 -27.440 1.00 85.75 148 ALA A O 1
ATOM 1230 N N . GLN A 1 149 ? 21.344 -1.670 -28.275 1.00 89.94 149 GLN A N 1
ATOM 1231 C CA . GLN A 1 149 ? 22.015 -1.784 -26.983 1.00 89.94 149 GLN A CA 1
ATOM 1232 C C . GLN A 1 149 ? 21.813 -0.522 -26.135 1.00 89.94 149 GLN A C 1
ATOM 1234 O O . GLN A 1 149 ? 21.600 -0.629 -24.930 1.00 89.94 149 GLN A O 1
ATOM 1239 N N . LYS A 1 150 ? 21.835 0.670 -26.743 1.00 90.19 150 LYS A N 1
ATOM 1240 C CA . LYS A 1 150 ? 21.501 1.924 -26.051 1.00 90.19 150 LYS A CA 1
ATOM 1241 C C . LYS A 1 150 ? 20.051 1.928 -25.577 1.00 90.19 150 LYS A C 1
ATOM 1243 O O . LYS A 1 150 ? 19.818 2.215 -24.412 1.00 90.19 150 LYS A O 1
ATOM 1248 N N . ARG A 1 151 ? 19.088 1.546 -26.423 1.00 88.69 151 ARG A N 1
ATOM 1249 C CA . ARG A 1 151 ? 17.672 1.435 -26.020 1.00 88.69 151 ARG A CA 1
ATOM 1250 C C . ARG A 1 151 ? 17.465 0.441 -24.884 1.00 88.69 151 ARG A C 1
ATOM 1252 O O . ARG A 1 151 ? 16.702 0.721 -23.968 1.00 88.69 151 ARG A O 1
ATOM 1259 N N . LEU A 1 152 ? 18.159 -0.693 -24.935 1.00 90.44 152 LEU A N 1
ATOM 1260 C CA . LEU A 1 152 ? 18.103 -1.702 -23.886 1.00 90.44 152 LEU A CA 1
ATOM 1261 C C . LEU A 1 152 ? 18.657 -1.152 -22.566 1.00 90.44 152 LEU A C 1
ATOM 1263 O O . LEU A 1 152 ? 18.002 -1.293 -21.540 1.00 90.44 152 LEU A O 1
ATOM 1267 N N . LYS A 1 153 ? 19.797 -0.450 -22.597 1.00 90.38 153 LYS A N 1
ATOM 1268 C CA . LYS A 1 153 ? 20.370 0.210 -21.413 1.00 90.38 153 LYS A CA 1
ATOM 1269 C C . LYS A 1 153 ? 19.448 1.285 -20.836 1.00 90.38 153 LYS A C 1
ATOM 1271 O O . LYS A 1 153 ? 19.199 1.259 -19.639 1.00 90.38 153 LYS A O 1
ATOM 1276 N N . MET A 1 154 ? 18.882 2.155 -21.676 1.00 88.88 154 MET A N 1
ATOM 1277 C CA . MET A 1 154 ? 17.918 3.170 -21.227 1.00 88.88 154 MET A CA 1
ATOM 1278 C C . MET A 1 154 ? 16.699 2.517 -20.565 1.00 88.88 154 MET A C 1
ATOM 1280 O O . MET A 1 154 ? 16.325 2.887 -19.461 1.00 88.88 154 MET A O 1
ATOM 1284 N N . ALA A 1 155 ? 16.137 1.468 -21.174 1.00 88.56 155 ALA A N 1
ATOM 1285 C CA . ALA A 1 155 ? 15.013 0.742 -20.590 1.00 88.56 155 ALA A CA 1
ATOM 1286 C C . ALA A 1 155 ? 15.376 0.038 -19.267 1.00 88.56 155 ALA A C 1
ATOM 1288 O O . ALA A 1 155 ? 14.538 -0.070 -18.371 1.00 88.56 155 ALA A O 1
ATOM 1289 N N . GLU A 1 156 ? 16.604 -0.463 -19.119 1.00 91.94 156 GLU A N 1
ATOM 1290 C CA . GLU A 1 156 ? 17.090 -1.029 -17.857 1.00 91.94 156 GLU A CA 1
ATOM 1291 C C . GLU A 1 156 ? 17.275 0.033 -16.772 1.00 91.94 156 GLU A C 1
ATOM 1293 O O . GLU A 1 156 ? 16.941 -0.217 -15.615 1.00 91.94 156 GLU A O 1
ATOM 1298 N N . GLU A 1 157 ? 17.806 1.200 -17.124 1.00 90.56 157 GLU A N 1
ATOM 1299 C CA . GLU A 1 157 ? 17.980 2.338 -16.221 1.00 90.56 157 GLU A CA 1
ATOM 1300 C C . GLU A 1 157 ? 16.624 2.881 -15.760 1.00 90.56 157 GLU A C 1
ATOM 1302 O O . GLU A 1 157 ? 16.399 3.011 -14.554 1.00 90.56 157 GLU A O 1
ATOM 1307 N N . ASP A 1 158 ? 15.676 3.050 -16.682 1.00 91.25 158 ASP A N 1
ATOM 1308 C CA . ASP A 1 158 ? 14.298 3.437 -16.379 1.00 91.25 158 ASP A CA 1
ATOM 1309 C C . ASP A 1 158 ? 13.631 2.409 -15.465 1.00 91.25 158 ASP A C 1
ATOM 1311 O O . ASP A 1 158 ? 13.026 2.755 -14.452 1.00 91.25 158 ASP A O 1
ATOM 1315 N N . ARG A 1 159 ? 13.794 1.111 -15.744 1.00 88.81 159 ARG A N 1
ATOM 1316 C CA . ARG A 1 159 ? 13.297 0.046 -14.860 1.00 88.81 159 ARG A CA 1
ATOM 1317 C C . ARG A 1 159 ? 13.914 0.124 -13.468 1.00 88.81 159 ARG A C 1
ATOM 1319 O O . ARG A 1 159 ? 13.189 0.007 -12.480 1.00 88.81 159 ARG A O 1
ATOM 1326 N N . LYS A 1 160 ? 15.228 0.338 -13.365 1.00 93.50 160 LYS A N 1
ATOM 1327 C CA . LYS A 1 160 ? 15.924 0.482 -12.076 1.00 93.50 160 LYS A CA 1
ATOM 1328 C C . LYS A 1 160 ? 15.423 1.699 -11.298 1.00 93.50 160 LYS A C 1
ATOM 1330 O O . LYS A 1 160 ? 15.291 1.598 -10.081 1.00 93.50 160 LYS A O 1
ATOM 1335 N N . ALA A 1 161 ? 15.093 2.798 -11.975 1.00 93.31 161 ALA A N 1
ATOM 1336 C CA . ALA A 1 161 ? 14.517 3.993 -11.360 1.00 93.31 161 ALA A CA 1
ATOM 1337 C C . ALA A 1 161 ? 13.038 3.813 -10.963 1.00 93.31 161 ALA A C 1
ATOM 1339 O O . ALA A 1 161 ? 12.616 4.280 -9.906 1.00 93.31 161 ALA A O 1
ATOM 1340 N N . MET A 1 162 ? 12.254 3.088 -11.765 1.00 93.00 162 MET A N 1
ATOM 1341 C CA . MET A 1 162 ? 10.819 2.878 -11.539 1.00 93.00 162 MET A CA 1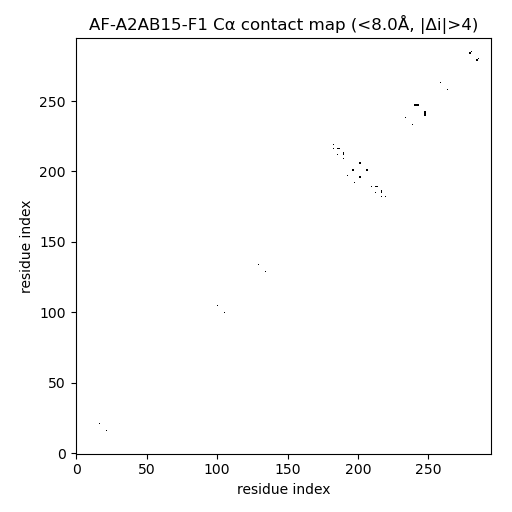
ATOM 1342 C C . MET A 1 162 ? 10.521 1.857 -10.437 1.00 93.00 162 MET A C 1
ATOM 1344 O O . MET A 1 162 ? 9.536 2.002 -9.715 1.00 93.00 162 MET A O 1
ATOM 1348 N N . VAL A 1 163 ? 11.358 0.828 -10.263 1.00 95.50 163 VAL A N 1
ATOM 1349 C CA . VAL A 1 163 ? 11.143 -0.219 -9.247 1.00 95.50 163 VAL A CA 1
ATOM 1350 C C . VAL A 1 163 ? 11.025 0.346 -7.816 1.00 95.50 163 VAL A C 1
ATOM 1352 O O . VAL A 1 163 ? 10.091 -0.049 -7.116 1.00 95.50 163 VAL A O 1
ATOM 1355 N N . PRO A 1 164 ? 11.892 1.264 -7.342 1.00 96.81 164 PRO A N 1
ATOM 1356 C CA . PRO A 1 164 ? 11.732 1.915 -6.040 1.00 96.81 164 PRO A CA 1
ATOM 1357 C C . PRO A 1 164 ? 10.401 2.655 -5.874 1.00 96.81 164 PRO A C 1
ATOM 1359 O O . PRO A 1 164 ? 9.762 2.530 -4.829 1.00 96.81 164 PRO A O 1
ATOM 1362 N N . GLU A 1 165 ? 9.955 3.387 -6.894 1.00 95.25 165 GLU A N 1
ATOM 1363 C CA . GLU A 1 165 ? 8.676 4.102 -6.854 1.00 95.25 165 GLU A CA 1
ATOM 1364 C C . GLU A 1 165 ? 7.489 3.133 -6.827 1.00 95.25 165 GLU A C 1
ATOM 1366 O O . GLU A 1 165 ? 6.570 3.298 -6.023 1.00 95.25 165 GLU A O 1
ATOM 1371 N N . LEU A 1 166 ? 7.542 2.055 -7.615 1.00 96.12 166 LEU A N 1
ATOM 1372 C CA . LEU A 1 166 ? 6.547 0.980 -7.572 1.00 96.12 166 LEU A CA 1
ATOM 1373 C C . LEU A 1 166 ? 6.492 0.306 -6.195 1.00 96.12 166 LEU A C 1
ATOM 1375 O O . LEU A 1 166 ? 5.403 0.067 -5.679 1.00 96.12 166 LEU A O 1
ATOM 1379 N N . ARG A 1 167 ? 7.640 0.070 -5.545 1.00 96.25 167 ARG A N 1
ATOM 1380 C CA . ARG A 1 167 ? 7.684 -0.452 -4.167 1.00 96.25 167 ARG A CA 1
ATOM 1381 C C . ARG A 1 167 ? 7.026 0.500 -3.175 1.00 96.25 167 ARG A C 1
ATOM 1383 O O . ARG A 1 167 ? 6.310 0.042 -2.290 1.00 96.25 167 ARG A O 1
ATOM 1390 N N . LYS A 1 168 ? 7.250 1.812 -3.303 1.00 97.12 168 LYS A N 1
ATOM 1391 C CA . LYS A 1 168 ? 6.602 2.816 -2.442 1.00 97.12 168 LYS A CA 1
ATOM 1392 C C . LYS A 1 168 ? 5.084 2.799 -2.622 1.00 97.12 168 LYS A C 1
ATOM 1394 O O . LYS A 1 168 ? 4.375 2.800 -1.620 1.00 97.12 168 LYS A O 1
ATOM 1399 N N . LYS A 1 169 ? 4.595 2.752 -3.867 1.00 96.75 169 LYS A N 1
ATOM 1400 C CA . LYS A 1 169 ? 3.157 2.660 -4.178 1.00 96.75 169 LYS A CA 1
ATOM 1401 C C . LYS A 1 169 ? 2.545 1.385 -3.601 1.00 96.75 169 LYS A C 1
ATOM 1403 O O . LYS A 1 169 ? 1.655 1.470 -2.763 1.00 96.75 169 LYS A O 1
ATOM 1408 N N . SER A 1 170 ? 3.135 0.236 -3.928 1.00 97.31 170 SER A N 1
ATOM 1409 C CA . SER A 1 170 ? 2.716 -1.071 -3.415 1.00 97.31 170 SER A CA 1
ATOM 1410 C C . SER A 1 170 ? 2.707 -1.117 -1.883 1.00 97.31 170 SER A C 1
ATOM 1412 O O . SER A 1 170 ? 1.747 -1.593 -1.286 1.00 97.31 170 SER A O 1
ATOM 1414 N N . ARG A 1 171 ? 3.724 -0.555 -1.213 1.00 97.31 171 ARG A N 1
ATOM 1415 C CA . ARG A 1 171 ? 3.762 -0.494 0.255 1.00 97.31 171 ARG A CA 1
ATOM 1416 C C . ARG A 1 171 ? 2.638 0.365 0.832 1.00 97.31 171 ARG A C 1
ATOM 1418 O O . ARG A 1 171 ? 2.071 -0.017 1.847 1.00 97.31 171 ARG A O 1
ATOM 1425 N N . ARG A 1 172 ? 2.332 1.518 0.232 1.00 96.56 172 ARG A N 1
ATOM 1426 C CA . ARG A 1 172 ? 1.235 2.390 0.691 1.00 96.56 172 ARG A CA 1
ATOM 1427 C C . ARG A 1 172 ? -0.110 1.679 0.573 1.00 96.56 172 ARG A C 1
ATOM 1429 O O . ARG A 1 172 ? -0.868 1.666 1.535 1.00 96.56 172 ARG A O 1
ATOM 1436 N N . GLU A 1 173 ? -0.359 1.043 -0.569 1.00 97.06 173 GLU A N 1
ATOM 1437 C CA . GLU A 1 173 ? -1.565 0.242 -0.801 1.00 97.06 173 GLU A CA 1
ATOM 1438 C C . GLU A 1 173 ? -1.665 -0.921 0.188 1.00 97.06 173 GLU A C 1
ATOM 1440 O O . GLU A 1 173 ? -2.724 -1.154 0.764 1.00 97.06 173 GLU A O 1
ATOM 1445 N N . TYR A 1 174 ? -0.553 -1.618 0.435 1.00 97.19 174 TYR A N 1
ATOM 1446 C CA . TYR A 1 174 ? -0.498 -2.706 1.402 1.00 97.19 174 TYR A CA 1
ATOM 1447 C C . TYR A 1 174 ? -0.816 -2.245 2.820 1.00 97.19 174 TYR A C 1
ATOM 1449 O O . TYR A 1 174 ? -1.584 -2.899 3.513 1.00 97.19 174 TYR A O 1
ATOM 1457 N N . LEU A 1 175 ? -0.234 -1.127 3.259 1.00 97.06 175 LEU A N 1
ATOM 1458 C CA . LEU A 1 175 ? -0.488 -0.591 4.593 1.00 97.06 175 LEU A CA 1
ATOM 1459 C C . LEU A 1 175 ? -1.950 -0.172 4.753 1.00 97.06 175 LEU A C 1
ATOM 1461 O O . LEU A 1 175 ? -2.537 -0.495 5.775 1.00 97.06 175 LEU A O 1
ATOM 1465 N N . ALA A 1 176 ? -2.549 0.448 3.733 1.00 95.19 176 ALA A N 1
ATOM 1466 C CA . ALA A 1 176 ? -3.967 0.800 3.752 1.00 95.19 176 ALA A CA 1
ATOM 1467 C C . ALA A 1 176 ? -4.881 -0.439 3.802 1.00 95.19 176 ALA A C 1
ATOM 1469 O O . ALA A 1 176 ? -5.869 -0.441 4.529 1.00 95.19 176 ALA A O 1
ATOM 1470 N N . LYS A 1 177 ? -4.557 -1.505 3.053 1.00 97.31 177 LYS A N 1
ATOM 1471 C CA . LYS A 1 177 ? -5.289 -2.785 3.122 1.00 97.31 177 LYS A CA 1
ATOM 1472 C C . LYS A 1 177 ? -5.123 -3.448 4.486 1.00 97.31 177 LYS A C 1
ATOM 1474 O O . LYS A 1 177 ? -6.111 -3.776 5.124 1.00 97.31 177 LYS A O 1
ATOM 1479 N N . ARG A 1 178 ? -3.884 -3.554 4.965 1.00 97.81 178 ARG A N 1
ATOM 1480 C CA . ARG A 1 178 ? -3.548 -4.157 6.257 1.00 97.81 178 ARG A CA 1
ATOM 1481 C C . ARG A 1 178 ? -4.187 -3.416 7.428 1.00 97.81 178 ARG A C 1
ATOM 1483 O O . ARG A 1 178 ? -4.578 -4.056 8.392 1.00 97.81 178 ARG A O 1
ATOM 1490 N N . GLU A 1 179 ? -4.258 -2.090 7.379 1.00 95.38 179 GLU A N 1
ATOM 1491 C CA . GLU A 1 179 ? -4.954 -1.290 8.390 1.00 95.38 179 GLU A CA 1
ATOM 1492 C C . GLU A 1 179 ? -6.438 -1.666 8.461 1.00 95.38 179 GLU A C 1
ATOM 1494 O O . GLU A 1 179 ? -6.951 -1.896 9.552 1.00 95.38 179 GLU A O 1
ATOM 1499 N N . ARG A 1 180 ? -7.103 -1.796 7.305 1.00 96.25 180 ARG A N 1
ATOM 1500 C CA . ARG A 1 180 ? -8.509 -2.223 7.223 1.00 96.25 180 ARG A CA 1
ATOM 1501 C C . ARG A 1 180 ? -8.699 -3.645 7.734 1.00 96.25 180 ARG A C 1
ATOM 1503 O O . ARG A 1 180 ? -9.490 -3.832 8.644 1.00 96.25 180 ARG A O 1
ATOM 1510 N N . GLU A 1 181 ? -7.912 -4.594 7.227 1.00 97.62 181 GLU A N 1
ATOM 1511 C CA . GLU A 1 181 ? -7.944 -5.996 7.666 1.00 97.62 181 GLU A CA 1
ATOM 1512 C C . GLU A 1 181 ? -7.744 -6.102 9.182 1.00 97.62 181 GLU A C 1
ATOM 1514 O O . GLU A 1 181 ? -8.491 -6.788 9.859 1.00 97.62 181 GLU A O 1
ATOM 1519 N N . LYS A 1 182 ? -6.781 -5.368 9.756 1.00 97.31 182 LYS A N 1
ATOM 1520 C CA . LYS A 1 182 ? -6.528 -5.407 11.204 1.00 97.31 182 LYS A CA 1
ATOM 1521 C C . LYS A 1 182 ? -7.648 -4.784 12.027 1.00 97.31 182 LYS A C 1
ATOM 1523 O O . LYS A 1 182 ? -7.861 -5.219 13.153 1.00 97.31 182 LYS A O 1
ATOM 1528 N N . LEU A 1 183 ? -8.328 -3.767 11.505 1.00 97.50 183 LEU A N 1
ATOM 1529 C CA . LEU A 1 183 ? -9.500 -3.207 12.168 1.00 97.50 183 LEU A CA 1
ATOM 1530 C C . LEU A 1 183 ? -10.683 -4.169 12.115 1.00 97.50 183 LEU A C 1
ATOM 1532 O O . LEU A 1 183 ? -11.321 -4.374 13.139 1.00 97.50 183 LEU A O 1
ATOM 1536 N N . GLU A 1 184 ? -10.930 -4.783 10.961 1.00 97.69 184 GLU A N 1
ATOM 1537 C CA . GLU A 1 184 ? -11.969 -5.800 10.780 1.00 97.69 184 GLU A CA 1
ATOM 1538 C C . GLU A 1 184 ? -11.706 -7.026 11.667 1.00 97.69 184 GLU A C 1
ATOM 1540 O O . GLU A 1 184 ? -12.610 -7.454 12.379 1.00 97.69 184 GLU A O 1
ATOM 1545 N N . ASP A 1 185 ? -10.462 -7.515 11.724 1.00 97.69 185 ASP A N 1
ATOM 1546 C CA . ASP A 1 185 ? -10.037 -8.587 12.633 1.00 97.69 185 ASP A CA 1
ATOM 1547 C C . ASP A 1 185 ? -10.333 -8.222 14.100 1.00 97.69 185 ASP A C 1
ATOM 1549 O O . ASP A 1 185 ? -10.920 -9.014 14.830 1.00 97.69 185 ASP A O 1
ATOM 1553 N N . LEU A 1 186 ? -9.960 -7.013 14.547 1.00 97.94 186 LEU A N 1
ATOM 1554 C CA . LEU A 1 186 ? -10.204 -6.559 15.925 1.00 97.94 186 LEU A CA 1
ATOM 1555 C C . LEU A 1 186 ? -11.697 -6.404 16.241 1.00 97.94 186 LEU A C 1
ATOM 1557 O O . LEU A 1 186 ? -12.119 -6.616 17.377 1.00 97.94 186 LEU A O 1
ATOM 1561 N N . GLU A 1 187 ? -12.495 -5.993 15.260 1.00 97.19 187 GLU A N 1
ATOM 1562 C CA . GLU A 1 187 ? -13.946 -5.891 15.396 1.00 97.19 187 GLU A CA 1
ATOM 1563 C C . GLU A 1 187 ? -14.600 -7.269 15.475 1.00 97.19 187 GLU A C 1
ATOM 1565 O O . GLU A 1 187 ? -15.478 -7.462 16.316 1.00 97.19 187 GLU A O 1
ATOM 1570 N N . ALA A 1 188 ? -14.138 -8.222 14.664 1.00 98.00 188 ALA A N 1
ATOM 1571 C CA . ALA A 1 188 ? -14.573 -9.611 14.711 1.00 98.00 188 ALA A CA 1
ATOM 1572 C C . ALA A 1 188 ? -14.188 -10.273 16.041 1.00 98.00 188 ALA A C 1
ATOM 1574 O O . ALA A 1 188 ? -15.047 -10.864 16.683 1.00 98.00 188 ALA A O 1
ATOM 1575 N N . GLU A 1 189 ? -12.950 -10.090 16.517 1.00 97.06 189 GLU A N 1
ATOM 1576 C CA . GLU A 1 189 ? -12.516 -10.585 17.830 1.00 97.06 189 GLU A CA 1
ATOM 1577 C C . GLU A 1 189 ? -13.413 -10.066 18.962 1.00 97.06 189 GLU A C 1
ATOM 1579 O O . GLU A 1 189 ? -13.818 -10.831 19.833 1.00 97.06 189 GLU A O 1
ATOM 1584 N N . LEU A 1 190 ? -13.743 -8.770 18.952 1.00 97.06 190 LEU A N 1
ATOM 1585 C CA . LEU A 1 190 ? -14.635 -8.183 19.953 1.00 97.06 190 LEU A CA 1
ATOM 1586 C C . LEU A 1 190 ? -16.064 -8.732 19.849 1.00 97.06 190 LEU A C 1
ATOM 1588 O O . LEU A 1 190 ? -16.700 -8.956 20.877 1.00 97.06 190 LEU A O 1
ATOM 1592 N N . ALA A 1 191 ? -16.571 -8.932 18.631 1.00 97.69 191 ALA A N 1
ATOM 1593 C CA . ALA A 1 191 ? -17.896 -9.502 18.405 1.00 97.69 191 ALA A CA 1
ATOM 1594 C C . ALA A 1 191 ? -17.970 -10.957 18.891 1.00 97.69 191 ALA A C 1
ATOM 1596 O O . ALA A 1 191 ? -18.934 -11.333 19.556 1.00 97.69 191 ALA A O 1
ATOM 1597 N N . ASP A 1 192 ? -16.930 -11.745 18.624 1.00 97.12 192 ASP A N 1
ATOM 1598 C CA . ASP A 1 192 ? -16.799 -13.118 19.099 1.00 97.12 192 ASP A CA 1
ATOM 1599 C C . ASP A 1 192 ? -16.709 -13.162 20.626 1.00 97.12 192 ASP A C 1
ATOM 1601 O O . ASP A 1 192 ? -17.409 -13.950 21.255 1.00 97.12 192 ASP A O 1
ATOM 1605 N N . GLU A 1 193 ? -15.910 -12.293 21.252 1.00 95.00 193 GLU A N 1
ATOM 1606 C CA . GLU A 1 193 ? -15.812 -12.208 22.714 1.00 95.00 193 GLU A CA 1
ATOM 1607 C C . GLU A 1 193 ? -17.164 -11.866 23.361 1.00 95.00 193 GLU A C 1
ATOM 1609 O O . GLU A 1 193 ? -17.538 -12.459 24.375 1.00 95.00 193 GLU A O 1
ATOM 1614 N N . GLU A 1 194 ? -17.922 -10.945 22.762 1.00 93.44 194 GLU A N 1
ATOM 1615 C CA . GLU A 1 194 ? -19.269 -10.588 23.215 1.00 93.44 194 GLU A CA 1
ATOM 1616 C C . GLU A 1 194 ? -20.273 -11.730 23.008 1.00 93.44 194 GLU A C 1
ATOM 1618 O O . GLU A 1 194 ? -21.106 -11.973 23.881 1.00 93.44 194 GLU A O 1
ATOM 1623 N N . PHE A 1 195 ? -20.178 -12.458 21.895 1.00 96.19 195 PHE A N 1
ATOM 1624 C CA . PHE A 1 195 ? -21.070 -13.571 21.578 1.00 96.19 195 PHE A CA 1
ATOM 1625 C C . PHE A 1 195 ? -20.783 -14.829 22.413 1.00 96.19 195 PHE A C 1
ATOM 1627 O O . PHE A 1 195 ? -21.709 -15.458 22.919 1.00 96.19 195 PHE A O 1
ATOM 1634 N N . LEU A 1 196 ? -19.511 -15.201 22.577 1.00 95.12 196 LEU A N 1
ATOM 1635 C CA . LEU A 1 196 ? -19.077 -16.411 23.287 1.00 95.12 196 LEU A CA 1
ATOM 1636 C C . LEU A 1 196 ? -19.111 -16.244 24.810 1.00 95.12 196 LEU A C 1
ATOM 1638 O O . LEU A 1 196 ? -19.421 -17.202 25.519 1.00 95.12 196 LEU A O 1
ATOM 1642 N N . PHE A 1 197 ? -18.768 -15.055 25.319 1.00 94.25 197 PHE A N 1
ATOM 1643 C CA . PHE A 1 197 ? -18.549 -14.824 26.752 1.00 94.25 197 PHE A CA 1
ATOM 1644 C C . PHE A 1 197 ? -19.437 -13.729 27.355 1.00 94.25 197 PHE A C 1
ATOM 1646 O O . PHE A 1 197 ? -19.238 -13.368 28.515 1.00 94.25 197 PHE A O 1
ATOM 1653 N N . GLY A 1 198 ? -20.429 -13.216 26.621 1.00 91.31 198 GLY A N 1
ATOM 1654 C CA . GLY A 1 198 ? -21.330 -12.162 27.103 1.00 91.31 198 GLY A CA 1
ATOM 1655 C C . GLY A 1 198 ? -22.085 -12.513 28.392 1.00 91.31 198 GLY A C 1
ATOM 1656 O O . GLY A 1 198 ? -22.284 -11.640 29.237 1.00 91.31 198 GLY A O 1
ATOM 1657 N N . ASP A 1 199 ? -22.428 -13.791 28.577 1.00 92.81 199 ASP A N 1
ATOM 1658 C CA . ASP A 1 199 ? -23.187 -14.285 29.735 1.00 92.81 199 ASP A CA 1
ATOM 1659 C C . ASP A 1 199 ? -22.300 -14.745 30.910 1.00 92.81 199 ASP A C 1
ATOM 1661 O O . ASP A 1 199 ? -22.808 -15.122 31.969 1.00 92.81 199 ASP A O 1
ATOM 1665 N N . VAL A 1 200 ? -20.970 -14.736 30.749 1.00 94.38 200 VAL A N 1
ATOM 1666 C CA . VAL A 1 200 ? -20.020 -15.256 31.745 1.00 94.38 200 VAL A CA 1
ATOM 1667 C C . VAL A 1 200 ? -19.406 -14.118 32.561 1.00 94.38 200 VAL A C 1
ATOM 1669 O O . VAL A 1 200 ? -19.088 -13.039 32.058 1.00 94.38 200 VAL A O 1
ATOM 1672 N N . GLU A 1 201 ? -19.183 -14.353 33.856 1.00 92.38 201 GLU A N 1
ATOM 1673 C CA . GLU A 1 201 ? -18.460 -13.404 34.699 1.00 92.38 201 GLU A CA 1
ATOM 1674 C C . GLU A 1 201 ? -16.971 -13.350 34.327 1.00 92.38 201 GLU A C 1
ATOM 1676 O O . GLU A 1 201 ? -16.162 -14.162 34.768 1.00 92.38 201 GLU A O 1
ATOM 1681 N N . LEU A 1 202 ? -16.599 -12.340 33.544 1.00 93.00 202 LEU A N 1
ATOM 1682 C CA . LEU A 1 202 ? -15.209 -12.107 33.155 1.00 93.00 202 LEU A CA 1
ATOM 1683 C C . LEU A 1 202 ? -14.330 -11.704 34.345 1.00 93.00 202 LEU A C 1
ATOM 1685 O O . LEU A 1 202 ? -14.729 -10.877 35.182 1.00 93.00 202 LEU A O 1
ATOM 1689 N N . SER A 1 203 ? -13.093 -12.196 34.353 1.00 96.19 203 SER A N 1
ATOM 1690 C CA . SER A 1 203 ? -12.040 -11.826 35.296 1.00 96.19 203 SER A CA 1
ATOM 1691 C C . SER A 1 203 ? -11.685 -10.338 35.203 1.00 96.19 203 SER A C 1
ATOM 1693 O O . SER A 1 203 ? -11.878 -9.663 34.188 1.00 96.19 203 SER A O 1
ATOM 1695 N N . ARG A 1 204 ? -11.094 -9.786 36.271 1.00 96.88 204 ARG A N 1
ATOM 1696 C CA . ARG A 1 204 ? -10.625 -8.390 36.292 1.00 96.88 204 ARG A CA 1
ATOM 1697 C C . ARG A 1 204 ? -9.614 -8.102 35.172 1.00 96.88 204 ARG A C 1
ATOM 1699 O O . ARG A 1 204 ? -9.549 -6.956 34.719 1.00 96.88 204 ARG A O 1
ATOM 1706 N N . HIS A 1 205 ? -8.816 -9.095 34.780 1.00 96.81 205 HIS A N 1
ATOM 1707 C CA . HIS A 1 205 ? -7.840 -8.966 33.698 1.00 96.81 205 HIS A CA 1
ATOM 1708 C C . HIS A 1 205 ? -8.534 -8.901 32.334 1.00 96.81 205 HIS A C 1
ATOM 1710 O O . HIS A 1 205 ? -8.415 -7.887 31.655 1.00 96.81 205 HIS A O 1
ATOM 1716 N N . GLU A 1 206 ? -9.373 -9.886 32.021 1.00 94.38 206 GLU A N 1
ATOM 1717 C CA . GLU A 1 206 ? -10.164 -9.958 30.783 1.00 94.38 206 GLU A CA 1
ATOM 1718 C C . GLU A 1 206 ? -11.008 -8.693 30.576 1.00 94.38 206 GLU A C 1
ATOM 1720 O O . GLU A 1 206 ? -10.982 -8.076 29.517 1.00 94.38 206 GLU A O 1
ATOM 1725 N N . ARG A 1 207 ? -11.672 -8.186 31.626 1.00 95.69 207 ARG A N 1
ATOM 1726 C CA . ARG A 1 207 ? -12.419 -6.914 31.546 1.00 95.69 207 ARG A CA 1
ATOM 1727 C C . ARG A 1 207 ? -11.541 -5.721 31.165 1.00 95.69 207 ARG A C 1
ATOM 1729 O O . ARG A 1 207 ? -12.042 -4.765 30.574 1.00 95.69 207 ARG A O 1
ATOM 1736 N N . GLN A 1 208 ? -10.275 -5.701 31.579 1.00 97.19 208 GLN A N 1
ATOM 1737 C CA . GLN A 1 208 ? -9.341 -4.640 31.196 1.00 97.19 208 GLN A CA 1
ATOM 1738 C C . GLN A 1 208 ? -8.875 -4.816 29.755 1.00 97.19 208 GLN A C 1
ATOM 1740 O O . GLN A 1 208 ? -8.798 -3.817 29.044 1.00 97.19 208 GLN A O 1
ATOM 1745 N N . GLU A 1 209 ? -8.633 -6.051 29.323 1.00 96.19 209 GLU A N 1
ATOM 1746 C CA . GLU A 1 209 ? -8.279 -6.373 27.941 1.00 96.19 209 GLU A CA 1
ATOM 1747 C C . GLU A 1 209 ? -9.406 -6.007 26.973 1.00 96.19 209 GLU A C 1
ATOM 1749 O O . GLU A 1 209 ? -9.160 -5.241 26.045 1.00 96.19 209 GLU A O 1
ATOM 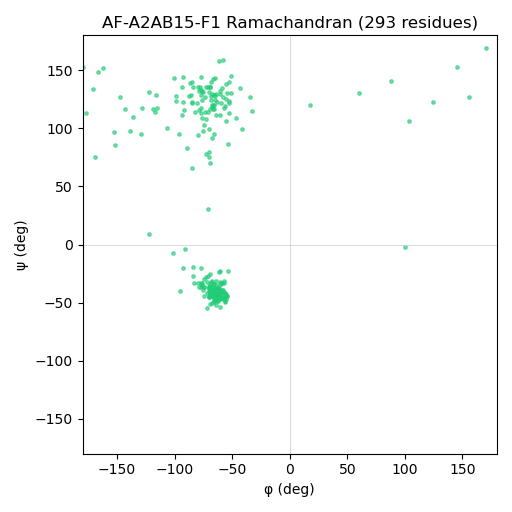1754 N N . LEU A 1 210 ? -10.656 -6.398 27.251 1.00 95.56 210 LEU A N 1
ATOM 1755 C CA . LEU A 1 210 ? -11.823 -5.993 26.455 1.00 95.56 210 LEU A CA 1
ATOM 1756 C C . LEU A 1 210 ? -11.946 -4.472 26.356 1.00 95.56 210 LEU A C 1
ATOM 1758 O O . LEU A 1 210 ? -12.167 -3.908 25.284 1.00 95.56 210 LEU A O 1
ATOM 1762 N N . LYS A 1 211 ? -11.772 -3.769 27.482 1.00 96.69 211 LYS A N 1
ATOM 1763 C CA . LYS A 1 211 ? -11.786 -2.299 27.498 1.00 96.69 211 LYS A CA 1
ATOM 1764 C C . LYS A 1 211 ? -10.648 -1.717 26.669 1.00 96.69 211 LYS A C 1
ATOM 1766 O O . LYS A 1 211 ? -10.850 -0.691 26.028 1.00 96.69 211 LYS A O 1
ATOM 1771 N N . TYR A 1 212 ? -9.467 -2.324 26.704 1.00 97.94 212 TYR A N 1
ATOM 1772 C CA . TYR A 1 212 ? -8.327 -1.889 25.911 1.00 97.94 212 TYR A CA 1
ATOM 1773 C C . TYR A 1 212 ? -8.578 -2.107 24.416 1.00 97.94 212 TYR A C 1
ATOM 1775 O O . TYR A 1 212 ? -8.482 -1.144 23.661 1.00 97.94 212 TYR A O 1
ATOM 1783 N N . LYS A 1 213 ? -9.002 -3.309 24.004 1.00 97.62 213 LYS A N 1
ATOM 1784 C CA . LYS A 1 213 ? -9.361 -3.632 22.614 1.00 97.62 213 LYS A CA 1
ATOM 1785 C C . LYS A 1 213 ? -10.425 -2.674 22.065 1.00 97.62 213 LYS A C 1
ATOM 1787 O O . LYS A 1 213 ? -10.223 -2.079 21.009 1.00 97.62 213 LYS A O 1
ATOM 1792 N N . ARG A 1 214 ? -11.500 -2.420 22.827 1.00 97.69 214 ARG A N 1
ATOM 1793 C CA . ARG A 1 214 ? -12.544 -1.441 22.462 1.00 97.69 214 ARG A CA 1
ATOM 1794 C C . ARG A 1 214 ? -11.981 -0.031 22.260 1.00 97.69 214 ARG A C 1
ATOM 1796 O O . ARG A 1 214 ? -12.257 0.586 21.239 1.00 97.69 214 ARG A O 1
ATOM 1803 N N . ARG A 1 215 ? -11.138 0.456 23.181 1.00 98.12 215 ARG A N 1
ATOM 1804 C CA . ARG A 1 215 ? -10.485 1.773 23.038 1.00 98.12 215 ARG A CA 1
ATOM 1805 C C . ARG A 1 215 ? -9.582 1.840 21.811 1.00 98.12 215 ARG A C 1
ATOM 1807 O O . ARG A 1 215 ? -9.572 2.860 21.136 1.00 98.12 215 ARG A O 1
ATOM 1814 N N . VAL A 1 216 ? -8.814 0.786 21.534 1.00 98.12 216 VAL A N 1
ATOM 1815 C CA . VAL A 1 216 ? -7.930 0.730 20.359 1.00 98.12 216 VAL A CA 1
ATOM 1816 C C . VAL A 1 216 ? -8.749 0.798 19.073 1.00 98.12 216 VAL A C 1
ATOM 1818 O O . VAL A 1 216 ? -8.420 1.600 18.201 1.00 98.12 216 VAL A O 1
ATOM 1821 N N . ARG A 1 217 ? -9.842 0.029 18.981 1.00 97.25 217 ARG A N 1
ATOM 1822 C CA . ARG A 1 217 ? -10.792 0.100 17.861 1.00 97.25 217 ARG A CA 1
ATOM 1823 C C . ARG A 1 217 ? -11.336 1.519 17.684 1.00 97.25 217 ARG A C 1
ATOM 1825 O O . ARG A 1 217 ? -11.318 2.035 16.572 1.00 97.25 217 ARG A O 1
ATOM 1832 N N . ASP A 1 218 ? -11.801 2.147 18.763 1.00 97.56 218 ASP A N 1
ATOM 1833 C CA . ASP A 1 218 ? -12.397 3.488 18.710 1.00 97.56 218 ASP A CA 1
ATOM 1834 C C . ASP A 1 218 ? -11.392 4.539 18.243 1.00 97.56 218 ASP A C 1
ATOM 1836 O O . ASP A 1 218 ? -11.660 5.254 17.282 1.00 97.56 218 ASP A O 1
ATOM 1840 N N . LEU A 1 219 ? -10.191 4.552 18.826 1.00 98.19 219 LEU A N 1
ATOM 1841 C CA . LEU A 1 219 ? -9.118 5.460 18.418 1.00 98.19 219 LEU A CA 1
ATOM 1842 C C . LEU A 1 219 ? -8.716 5.264 16.952 1.00 98.19 219 LEU A C 1
ATOM 1844 O O . LEU A 1 219 ? -8.455 6.235 16.246 1.00 98.19 219 LEU A O 1
ATOM 1848 N N . ALA A 1 220 ? -8.662 4.021 16.475 1.00 96.50 220 ALA A N 1
ATOM 1849 C CA . ALA A 1 220 ? -8.319 3.741 15.087 1.00 96.50 220 ALA A CA 1
ATOM 1850 C C . ALA A 1 220 ? -9.434 4.168 14.113 1.00 96.50 220 ALA A C 1
ATOM 1852 O O . ALA 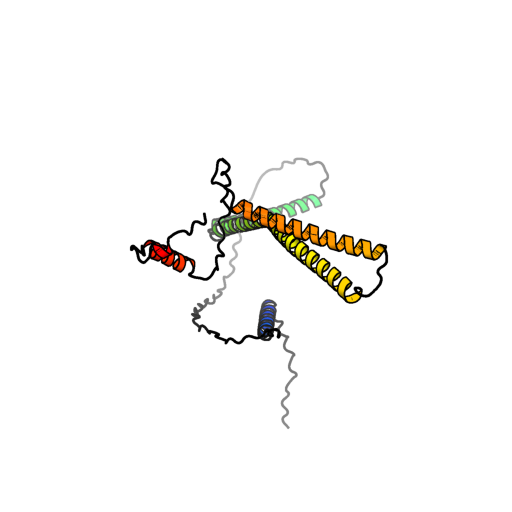A 1 220 ? -9.144 4.732 13.055 1.00 96.50 220 ALA A O 1
ATOM 1853 N N . ARG A 1 221 ? -10.708 3.978 14.483 1.00 96.06 221 ARG A N 1
ATOM 1854 C CA . ARG A 1 221 ? -11.861 4.492 13.724 1.00 96.06 221 ARG A CA 1
ATOM 1855 C C . ARG A 1 221 ? -11.866 6.020 13.677 1.00 96.06 221 ARG A C 1
ATOM 1857 O O . ARG A 1 221 ? -12.037 6.589 12.602 1.00 96.06 221 ARG A O 1
ATOM 1864 N N . GLU A 1 222 ? -11.632 6.676 14.811 1.00 97.19 222 GLU A N 1
ATOM 1865 C CA . GLU A 1 222 ? -11.518 8.135 14.906 1.00 97.19 222 GLU A CA 1
ATOM 1866 C C . GLU A 1 222 ? -10.358 8.667 14.060 1.00 97.19 222 GLU A C 1
ATOM 1868 O O . GLU A 1 222 ? -10.535 9.632 13.322 1.00 97.19 222 GLU A O 1
ATOM 1873 N N . TYR A 1 223 ? -9.194 8.012 14.097 1.00 95.50 223 TYR A N 1
ATOM 1874 C CA . TYR A 1 223 ? -8.041 8.382 13.275 1.00 95.50 223 TYR A CA 1
ATOM 1875 C C . TYR A 1 223 ? -8.357 8.309 11.776 1.00 95.50 223 TYR A C 1
ATOM 1877 O O . TYR A 1 223 ? -8.059 9.242 11.026 1.00 95.50 223 TYR A O 1
ATOM 1885 N N . ARG A 1 224 ? -9.018 7.231 11.334 1.00 93.94 224 ARG A N 1
ATOM 1886 C CA . ARG A 1 224 ? -9.450 7.080 9.941 1.00 93.94 224 ARG A CA 1
ATOM 1887 C C . ARG A 1 224 ? -10.471 8.147 9.547 1.00 93.94 224 ARG A C 1
ATOM 1889 O O . ARG A 1 224 ? -10.312 8.768 8.497 1.00 93.94 224 ARG A O 1
ATOM 1896 N N . ALA A 1 225 ? -11.473 8.389 10.390 1.00 95.88 225 ALA A N 1
ATOM 1897 C CA . ALA A 1 225 ? -12.489 9.411 10.157 1.00 95.88 225 ALA A CA 1
ATOM 1898 C C . ALA A 1 225 ? -11.876 10.819 10.085 1.00 95.88 225 ALA A C 1
ATOM 1900 O O . ALA A 1 225 ? -12.204 11.583 9.181 1.00 95.88 225 ALA A O 1
ATOM 1901 N N . ALA A 1 226 ? -10.932 11.145 10.973 1.00 95.94 226 ALA A N 1
ATOM 1902 C CA . ALA A 1 226 ? -10.202 12.409 10.949 1.00 95.94 226 ALA A CA 1
ATOM 1903 C C . ALA A 1 226 ? -9.378 12.568 9.660 1.00 95.94 226 ALA A C 1
ATOM 1905 O O . ALA A 1 226 ? -9.385 13.636 9.053 1.00 95.94 226 ALA A O 1
ATOM 1906 N N . GLY A 1 227 ? -8.724 11.502 9.187 1.00 92.88 227 GLY A N 1
ATOM 1907 C CA . GLY A 1 227 ? -8.002 11.522 7.912 1.00 92.88 227 GLY A CA 1
ATOM 1908 C C . GLY A 1 227 ? -8.916 11.661 6.686 1.00 92.88 227 GLY A C 1
ATOM 1909 O O . GLY A 1 227 ? -8.518 12.238 5.674 1.00 92.88 227 GLY A O 1
ATOM 1910 N N . GLU A 1 228 ? -10.144 11.144 6.740 1.00 91.88 228 GLU A N 1
ATOM 1911 C CA . GLU A 1 228 ? -11.159 11.356 5.700 1.00 91.88 228 GLU A CA 1
ATOM 1912 C C . GLU A 1 228 ? -11.698 12.793 5.730 1.00 91.88 228 GLU A C 1
ATOM 1914 O O . GLU A 1 228 ? -11.792 13.430 4.680 1.00 91.88 228 GLU A O 1
ATOM 1919 N N . GLN A 1 229 ? -11.952 13.342 6.920 1.00 92.94 229 GLN A N 1
ATOM 1920 C CA . GLN A 1 229 ? -12.318 14.748 7.104 1.00 92.94 229 GLN A CA 1
ATOM 1921 C C . GLN A 1 229 ? -11.223 15.686 6.591 1.00 92.94 229 GLN A C 1
ATOM 1923 O O . GLN A 1 229 ? -11.530 16.590 5.823 1.00 92.94 229 GLN A O 1
ATOM 1928 N N . GLU A 1 230 ? -9.951 15.441 6.913 1.00 90.88 230 GLU A N 1
ATOM 1929 C CA . GLU A 1 230 ? -8.828 16.239 6.405 1.00 90.88 230 GLU A CA 1
ATOM 1930 C C . GLU A 1 230 ? -8.796 16.252 4.870 1.00 90.88 230 GLU A C 1
ATOM 1932 O O . GLU A 1 230 ? -8.587 17.302 4.268 1.00 90.88 230 GLU A O 1
ATOM 1937 N N . LYS A 1 231 ? -9.057 15.112 4.215 1.00 87.88 231 LYS A N 1
ATOM 1938 C CA . LYS A 1 231 ? -9.129 15.037 2.745 1.00 87.88 231 LYS A CA 1
ATOM 1939 C C . LYS A 1 231 ? -10.292 15.852 2.186 1.00 87.88 231 LYS A C 1
ATOM 1941 O O . LYS A 1 231 ? -10.089 16.596 1.232 1.00 87.88 231 LYS A O 1
ATOM 1946 N N . LEU A 1 232 ? -11.482 15.735 2.778 1.00 88.88 232 LEU A N 1
ATOM 1947 C CA . LEU A 1 232 ? -12.661 16.517 2.383 1.00 88.88 232 LEU A CA 1
ATOM 1948 C C . LEU A 1 232 ? -12.428 18.017 2.582 1.00 88.88 232 LEU A C 1
ATOM 1950 O O . LEU A 1 232 ? -12.812 18.855 1.769 1.00 88.88 232 LEU A O 1
ATOM 1954 N N . GLU A 1 233 ? -11.771 18.382 3.671 1.00 89.06 233 GLU A N 1
ATOM 1955 C CA . GLU A 1 233 ? -11.416 19.762 3.934 1.00 89.06 233 GLU A CA 1
ATOM 1956 C C . GLU A 1 233 ? -10.320 20.261 2.989 1.00 89.06 233 GLU A C 1
ATOM 1958 O O . GLU A 1 233 ? -10.384 21.405 2.547 1.00 89.06 233 GLU A O 1
ATOM 1963 N N . ALA A 1 234 ? -9.346 19.422 2.636 1.00 85.50 234 ALA A N 1
ATOM 1964 C CA . ALA A 1 234 ? -8.317 19.745 1.654 1.00 85.50 234 ALA A CA 1
ATOM 1965 C C . ALA A 1 234 ? -8.906 19.973 0.255 1.00 85.50 234 ALA A C 1
ATOM 1967 O O . ALA A 1 234 ? -8.379 20.799 -0.486 1.00 85.50 234 ALA A O 1
ATOM 1968 N N . THR A 1 235 ? -10.003 19.293 -0.099 1.00 83.56 235 THR A N 1
ATOM 1969 C CA . THR A 1 235 ? -10.730 19.558 -1.350 1.00 83.56 235 THR A CA 1
ATOM 1970 C C . THR A 1 235 ? -11.592 20.815 -1.276 1.00 83.56 235 THR A C 1
ATOM 1972 O O . THR A 1 235 ? -11.697 21.540 -2.260 1.00 83.56 235 THR A O 1
ATOM 1975 N N . ASN A 1 236 ? -12.201 21.098 -0.121 1.00 84.50 236 ASN A N 1
ATOM 1976 C CA . ASN A 1 236 ? -13.129 22.222 0.034 1.00 84.50 236 ASN A CA 1
ATOM 1977 C C . ASN A 1 236 ? -12.428 23.562 0.321 1.00 84.50 236 ASN A C 1
ATOM 1979 O O . ASN A 1 236 ? -12.977 24.625 0.030 1.00 84.50 236 ASN A O 1
ATOM 1983 N N . ARG A 1 237 ? -11.233 23.549 0.923 1.00 84.00 237 ARG A N 1
ATOM 1984 C CA . ARG A 1 237 ? -10.491 24.766 1.278 1.00 84.00 237 ARG A CA 1
ATOM 1985 C C . ARG A 1 237 ? -9.687 25.284 0.092 1.00 84.00 237 ARG A C 1
ATOM 1987 O O . ARG A 1 237 ? -8.971 24.539 -0.571 1.00 84.00 237 ARG A O 1
ATOM 1994 N N . TYR A 1 238 ? -9.739 26.599 -0.123 1.00 82.00 238 TYR A N 1
ATOM 1995 C CA . TYR A 1 238 ? -8.912 27.257 -1.133 1.00 82.00 238 TYR A CA 1
ATOM 1996 C C . TYR A 1 238 ? -7.425 27.119 -0.777 1.00 82.00 238 TYR A C 1
ATOM 1998 O O . TYR A 1 238 ? -6.949 27.705 0.198 1.00 82.00 238 TYR A O 1
ATOM 2006 N N . HIS A 1 239 ? -6.683 26.350 -1.574 1.00 76.75 239 HIS A N 1
ATOM 2007 C CA . HIS A 1 239 ? -5.240 26.205 -1.429 1.00 76.75 239 HIS A CA 1
ATOM 2008 C C . HIS A 1 239 ? -4.525 27.208 -2.344 1.00 76.75 239 HIS A C 1
ATOM 2010 O O . HIS A 1 239 ? -4.530 27.060 -3.566 1.00 76.75 239 HIS A O 1
ATOM 2016 N N . MET A 1 240 ? -3.869 28.214 -1.753 1.00 80.88 240 MET A N 1
ATOM 2017 C CA . MET A 1 240 ? -3.085 29.206 -2.499 1.00 80.88 240 MET A CA 1
ATOM 2018 C C . MET A 1 240 ? -1.965 28.499 -3.292 1.00 80.88 240 MET A C 1
ATOM 2020 O O . MET A 1 240 ? -1.154 27.786 -2.686 1.00 80.88 240 MET A O 1
ATOM 2024 N N . PRO A 1 241 ? -1.910 28.632 -4.630 1.00 81.12 241 PRO A N 1
ATOM 2025 C CA . PRO A 1 241 ? -0.859 28.015 -5.431 1.00 81.12 241 PRO A CA 1
ATOM 2026 C C . PRO A 1 241 ? 0.532 28.476 -4.985 1.00 81.12 241 PRO A C 1
ATOM 2028 O O . PRO A 1 241 ? 0.818 29.665 -4.908 1.00 81.12 241 PRO A O 1
ATOM 2031 N N . LYS A 1 242 ? 1.437 27.538 -4.697 1.00 79.00 242 LYS A N 1
ATOM 2032 C CA . LYS A 1 242 ? 2.816 27.903 -4.347 1.00 79.00 242 LYS A CA 1
ATOM 2033 C C . LYS A 1 242 ? 3.499 28.497 -5.583 1.00 79.00 242 LYS A C 1
ATOM 2035 O O . LYS A 1 242 ? 3.491 27.860 -6.633 1.00 79.00 242 LYS A O 1
ATOM 2040 N N . GLU A 1 243 ? 4.118 29.672 -5.445 1.00 71.06 243 GLU A N 1
ATOM 2041 C CA . GLU A 1 243 ? 4.976 30.290 -6.469 1.00 71.06 243 GLU A CA 1
ATOM 2042 C C . GLU A 1 243 ? 6.276 29.486 -6.631 1.00 71.06 243 GLU A C 1
ATOM 2044 O O . GLU A 1 243 ? 7.365 29.891 -6.224 1.00 71.06 243 GLU A O 1
ATOM 2049 N N . THR A 1 244 ? 6.185 28.287 -7.197 1.00 72.06 244 THR A N 1
ATOM 2050 C CA . THR A 1 244 ? 7.356 27.589 -7.714 1.00 72.06 244 THR A CA 1
ATOM 2051 C C . THR A 1 244 ? 7.596 28.057 -9.145 1.00 72.06 244 THR A C 1
ATOM 2053 O O . THR A 1 244 ? 6.668 28.252 -9.924 1.00 72.06 244 THR A O 1
ATOM 2056 N N . ARG A 1 245 ? 8.863 28.281 -9.509 1.00 60.31 245 ARG A N 1
ATOM 2057 C CA . ARG A 1 245 ? 9.270 28.713 -10.855 1.00 60.31 245 ARG A CA 1
ATOM 2058 C C . ARG A 1 245 ? 9.107 27.529 -11.827 1.00 60.31 245 ARG A C 1
ATOM 2060 O O . ARG A 1 245 ? 10.065 26.826 -12.122 1.00 60.31 245 ARG A O 1
ATOM 2067 N N . GLY A 1 246 ? 7.873 27.254 -12.240 1.00 65.25 246 GLY A N 1
ATOM 2068 C CA . GLY A 1 246 ? 7.470 26.120 -13.074 1.00 65.25 246 GLY A CA 1
ATOM 2069 C C . GLY A 1 246 ? 5.946 26.005 -13.150 1.00 65.25 246 GLY A C 1
ATOM 2070 O O . GLY A 1 246 ? 5.242 26.687 -12.411 1.00 65.25 246 GLY A O 1
ATOM 2071 N N . GLN A 1 247 ? 5.432 25.159 -14.051 1.00 57.94 247 GLN A N 1
ATOM 2072 C CA . GLN A 1 247 ? 4.002 24.822 -14.081 1.00 57.94 247 GLN A CA 1
ATOM 2073 C C . GLN A 1 247 ? 3.571 24.389 -12.669 1.00 57.94 247 GLN A C 1
ATOM 2075 O O . GLN A 1 247 ? 4.278 23.564 -12.074 1.00 57.94 247 GLN A O 1
ATOM 2080 N N . PRO A 1 248 ? 2.473 24.936 -12.109 1.00 55.91 248 PRO A N 1
ATOM 2081 C CA . PRO A 1 248 ? 2.009 24.523 -10.794 1.00 55.91 248 PRO A CA 1
ATOM 2082 C C . PRO A 1 248 ? 1.823 23.007 -10.821 1.00 55.91 248 PRO A C 1
ATOM 2084 O O . PRO A 1 248 ? 1.240 22.472 -11.766 1.00 55.91 248 PRO A O 1
ATOM 2087 N N . ALA A 1 249 ? 2.375 22.308 -9.822 1.00 57.50 249 ALA A N 1
ATOM 2088 C CA . ALA A 1 249 ? 2.121 20.886 -9.643 1.00 57.50 249 ALA A CA 1
ATOM 2089 C C . ALA A 1 249 ? 0.604 20.739 -9.563 1.00 57.50 249 ALA A C 1
ATOM 2091 O O . ALA A 1 249 ? -0.004 21.218 -8.607 1.00 57.50 249 ALA A O 1
ATOM 2092 N N . ARG A 1 250 ? 0.045 20.210 -10.655 1.00 50.44 250 ARG A N 1
ATOM 2093 C CA . ARG A 1 250 ? -1.374 20.080 -10.958 1.00 50.44 250 ARG A CA 1
ATOM 2094 C C . ARG A 1 250 ? -2.129 19.866 -9.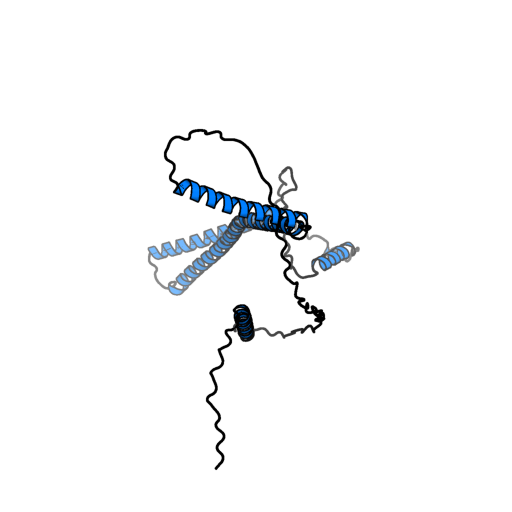651 1.00 50.44 250 ARG A C 1
ATOM 2096 O O . ARG A 1 250 ? -1.873 18.876 -8.960 1.00 50.44 250 ARG A O 1
ATOM 2103 N N . ALA A 1 251 ? -2.984 20.831 -9.294 1.00 49.25 251 ALA A N 1
ATOM 2104 C CA . ALA A 1 251 ? -4.031 20.593 -8.312 1.00 49.25 251 ALA A CA 1
ATOM 2105 C C . ALA A 1 251 ? -4.625 19.234 -8.669 1.00 49.25 251 ALA A C 1
ATOM 2107 O O . ALA A 1 251 ? -4.740 18.939 -9.857 1.00 49.25 251 ALA A O 1
ATOM 2108 N N . VAL A 1 252 ? -4.842 18.380 -7.674 1.00 50.47 252 VAL A N 1
ATOM 2109 C CA . VAL A 1 252 ? -5.487 17.080 -7.851 1.00 50.47 252 VAL A CA 1
ATOM 2110 C C . VAL A 1 252 ? -6.818 17.317 -8.556 1.00 50.47 252 VAL A C 1
ATOM 2112 O O . VAL A 1 252 ? -7.842 17.531 -7.916 1.00 50.47 252 VAL A O 1
ATOM 2115 N N . ASP A 1 253 ? -6.772 17.350 -9.887 1.00 45.66 253 ASP A N 1
ATOM 2116 C CA . ASP A 1 253 ? -7.927 17.229 -10.739 1.00 45.66 253 ASP A CA 1
ATOM 2117 C C . ASP A 1 253 ? -8.563 15.951 -10.233 1.00 45.66 253 ASP A C 1
ATOM 2119 O O . ASP A 1 253 ? -7.884 14.919 -10.130 1.00 45.66 253 ASP A O 1
ATOM 2123 N N . LEU A 1 254 ? -9.826 16.048 -9.825 1.00 44.62 254 LEU A N 1
ATOM 2124 C CA . LEU A 1 254 ? -10.639 14.867 -9.663 1.00 44.62 254 LEU A CA 1
ATOM 2125 C C . LEU A 1 254 ? -10.411 14.052 -10.932 1.00 44.62 254 LEU A C 1
ATOM 2127 O O . LEU A 1 254 ? -10.803 14.467 -12.022 1.00 44.62 254 LEU A O 1
ATOM 2131 N N . VAL A 1 255 ? -9.696 12.937 -10.795 1.00 44.00 255 VAL A N 1
ATOM 2132 C CA . VAL A 1 255 ? -9.673 11.902 -11.814 1.00 44.00 255 VAL A CA 1
ATOM 2133 C C . VAL A 1 255 ? -11.066 11.312 -11.717 1.00 44.00 255 VAL A C 1
ATOM 2135 O O . VAL A 1 255 ? -11.308 10.358 -10.984 1.00 44.00 255 VAL A O 1
ATOM 2138 N N . GLU A 1 256 ? -12.013 12.013 -12.332 1.00 49.97 256 GLU A N 1
ATOM 2139 C CA . GLU A 1 256 ? -13.305 11.473 -12.685 1.00 49.97 256 GLU A CA 1
ATOM 2140 C C . GLU A 1 256 ? -12.975 10.212 -13.471 1.00 49.97 256 GLU A C 1
ATOM 2142 O O . GLU A 1 256 ? -12.270 10.285 -14.477 1.00 49.97 256 GLU A O 1
ATOM 2147 N N . GLU A 1 257 ? -13.331 9.075 -12.883 1.00 53.38 257 GLU A N 1
ATOM 2148 C CA . GLU A 1 257 ? -12.952 7.729 -13.287 1.00 53.38 257 GLU A CA 1
ATOM 2149 C C . GLU A 1 257 ? -13.019 7.592 -14.816 1.00 53.38 257 GLU A C 1
ATOM 2151 O O . GLU A 1 257 ? -14.096 7.466 -15.395 1.00 53.38 257 GLU A O 1
ATOM 2156 N N . GLU A 1 258 ? -11.863 7.697 -15.483 1.00 53.44 258 GLU A N 1
ATOM 2157 C CA . GLU A 1 258 ? -11.741 7.432 -16.913 1.00 53.44 258 GLU A CA 1
ATOM 2158 C C . GLU A 1 258 ? -12.015 5.942 -17.089 1.00 53.44 258 GLU A C 1
ATOM 2160 O O . GLU A 1 258 ? -11.124 5.103 -16.920 1.00 53.44 258 GLU A O 1
ATOM 2165 N N . SER A 1 259 ? -13.260 5.594 -17.407 1.00 59.56 259 SER A N 1
ATOM 2166 C CA . SER A 1 259 ? -13.513 4.300 -18.010 1.00 59.56 259 SER A CA 1
ATOM 2167 C C . SER A 1 259 ? -12.730 4.292 -19.320 1.00 59.56 259 SER A C 1
ATOM 2169 O O . SER A 1 259 ? -12.945 5.068 -20.239 1.00 59.56 259 SER A O 1
ATOM 2171 N N . GLY A 1 260 ? -11.693 3.466 -19.395 1.00 61.44 260 GLY A N 1
ATOM 2172 C CA . GLY A 1 260 ? -10.826 3.391 -20.570 1.00 61.44 260 GLY A CA 1
ATOM 2173 C C . GLY A 1 260 ? -11.508 2.747 -21.782 1.00 61.44 260 GLY A C 1
ATOM 2174 O O . GLY A 1 260 ? -10.831 2.051 -22.542 1.00 61.44 260 GLY A O 1
ATOM 2175 N N . ALA A 1 261 ? -12.833 2.870 -21.945 1.00 77.31 261 ALA A N 1
ATOM 2176 C CA . ALA A 1 261 ? -13.534 2.207 -23.028 1.00 77.31 261 ALA A CA 1
ATOM 2177 C C . ALA A 1 261 ? -13.228 2.903 -24.369 1.00 77.31 261 ALA A C 1
ATOM 2179 O O . ALA A 1 261 ? -13.241 4.137 -24.469 1.00 77.31 261 ALA A O 1
ATOM 2180 N N . PRO A 1 262 ? -12.952 2.134 -25.440 1.00 71.00 262 PRO A N 1
ATOM 2181 C CA . PRO A 1 262 ? -12.676 2.703 -26.753 1.00 71.00 262 PRO A CA 1
ATOM 2182 C C . PRO A 1 262 ? -13.825 3.605 -27.233 1.00 71.00 262 PRO A C 1
ATOM 2184 O O . PRO A 1 262 ? -14.945 3.138 -27.427 1.00 71.00 262 PRO A O 1
ATOM 2187 N N . GLY A 1 263 ? -13.537 4.891 -27.457 1.00 78.38 263 GLY A N 1
ATOM 2188 C CA . GLY A 1 263 ? -14.498 5.871 -27.983 1.00 78.38 263 GLY A CA 1
ATOM 2189 C C . GLY A 1 263 ? -15.141 6.799 -26.948 1.00 78.38 263 GLY A C 1
ATOM 2190 O O . GLY A 1 263 ? -15.870 7.708 -27.342 1.00 78.38 263 GLY A O 1
ATOM 2191 N N . GLU A 1 264 ? -14.852 6.649 -25.653 1.00 82.19 264 GLU A N 1
ATOM 2192 C CA . GLU A 1 264 ? -15.358 7.577 -24.628 1.00 82.19 264 GLU A CA 1
ATOM 2193 C C . GLU A 1 264 ? -14.847 9.005 -24.819 1.00 82.19 264 GLU A C 1
ATOM 2195 O O . GLU A 1 264 ? -15.620 9.951 -24.711 1.00 82.19 264 GLU A O 1
ATOM 2200 N N . GLU A 1 265 ? -13.584 9.179 -25.213 1.00 82.88 265 GLU A N 1
ATOM 2201 C CA . GLU A 1 265 ? -13.021 10.498 -25.527 1.00 82.88 265 GLU A CA 1
ATOM 2202 C C . GLU A 1 265 ? -13.798 11.209 -26.647 1.00 82.88 265 GLU A C 1
ATOM 2204 O O . GLU A 1 265 ? -14.047 12.413 -26.572 1.00 82.88 265 GLU A O 1
ATOM 2209 N N . GLN A 1 266 ? -14.228 10.460 -27.670 1.00 85.81 266 GLN A N 1
ATOM 2210 C CA . GLN A 1 266 ? -15.027 10.998 -28.774 1.00 85.81 266 GLN A CA 1
ATOM 2211 C C . GLN A 1 266 ? -16.432 11.364 -28.304 1.00 85.81 266 GLN A C 1
ATOM 2213 O O . GLN A 1 266 ? -16.882 12.470 -28.586 1.00 85.81 266 GLN A O 1
ATOM 2218 N N . ARG A 1 267 ? -17.092 10.496 -27.526 1.00 85.00 267 ARG A N 1
ATOM 2219 C CA . ARG A 1 267 ? -18.420 10.794 -26.966 1.00 85.00 267 ARG A CA 1
ATOM 2220 C C . ARG A 1 267 ? -18.387 11.991 -26.028 1.00 85.00 267 ARG A C 1
ATOM 2222 O O . ARG A 1 267 ? -19.230 12.861 -26.165 1.00 85.00 267 ARG A O 1
ATOM 2229 N N . ARG A 1 268 ? -17.391 12.103 -25.145 1.00 83.75 268 ARG A N 1
ATOM 2230 C CA . ARG A 1 268 ? -17.229 13.270 -24.261 1.00 83.75 268 ARG A CA 1
ATOM 2231 C C . ARG A 1 268 ? -16.968 14.541 -25.055 1.00 83.75 268 ARG A C 1
ATOM 2233 O O . ARG A 1 268 ? -17.503 15.593 -24.720 1.00 83.75 268 ARG A O 1
ATOM 2240 N N . TRP A 1 269 ? -16.172 14.458 -26.119 1.00 83.69 269 TRP A N 1
ATOM 2241 C CA . TRP A 1 269 ? -15.953 15.595 -27.006 1.00 83.69 269 TRP A CA 1
ATOM 2242 C C . TRP A 1 269 ? -17.237 16.011 -27.730 1.00 83.69 269 TRP A C 1
ATOM 2244 O O . TRP A 1 269 ? -17.539 17.202 -27.818 1.00 83.69 269 TRP A O 1
ATOM 2254 N N . GLU A 1 270 ? -18.021 15.044 -28.201 1.00 90.06 270 GLU A N 1
ATOM 2255 C CA . GLU A 1 270 ? -19.329 15.276 -28.810 1.00 90.06 270 GLU A CA 1
ATOM 2256 C C . GLU A 1 270 ? -20.334 15.840 -27.804 1.00 90.06 270 GLU A C 1
ATOM 2258 O O . GLU A 1 270 ? -21.000 16.819 -28.118 1.00 90.06 270 GLU A O 1
ATOM 2263 N N . GLU A 1 271 ? -20.404 15.303 -26.588 1.00 88.38 271 GLU A N 1
ATOM 2264 C CA . GLU A 1 271 ? -21.295 15.737 -25.508 1.00 88.38 271 GLU A CA 1
ATOM 2265 C C . GLU A 1 271 ? -20.937 17.126 -24.989 1.00 88.38 271 GLU A C 1
ATOM 2267 O O . GLU A 1 271 ? -21.824 17.959 -24.834 1.00 88.38 271 GLU A O 1
ATOM 2272 N N . ALA A 1 272 ? -19.653 17.428 -24.782 1.00 86.62 272 ALA A N 1
ATOM 2273 C CA . ALA A 1 272 ? -19.211 18.762 -24.382 1.00 86.62 272 ALA A CA 1
ATOM 2274 C C . ALA A 1 272 ? -19.543 19.797 -25.464 1.00 86.62 272 ALA A C 1
ATOM 2276 O O . ALA A 1 272 ? -19.991 20.906 -25.168 1.00 86.62 272 ALA A O 1
ATOM 2277 N N . ARG A 1 273 ? -19.369 19.428 -26.736 1.00 87.12 273 ARG A N 1
ATOM 2278 C CA . ARG A 1 273 ? -19.657 20.302 -27.874 1.00 87.12 273 ARG A CA 1
ATOM 2279 C C . ARG A 1 273 ? -21.157 20.445 -28.127 1.00 87.12 273 ARG A C 1
ATOM 2281 O O . ARG A 1 273 ? -21.602 21.543 -28.451 1.00 87.12 273 ARG A O 1
ATOM 2288 N N . LEU A 1 274 ? -21.936 19.383 -27.929 1.00 85.69 274 LEU A N 1
ATOM 2289 C CA . LEU A 1 274 ? -23.397 19.406 -27.958 1.00 85.69 274 LEU A CA 1
ATOM 2290 C C . LEU A 1 274 ? -23.961 20.212 -26.793 1.00 85.69 274 LEU A C 1
ATOM 2292 O O . LEU A 1 274 ? -24.833 21.034 -27.028 1.00 85.69 274 LEU A O 1
ATOM 2296 N N . GLY A 1 275 ? -23.439 20.044 -25.579 1.00 83.88 275 GLY A N 1
ATOM 2297 C CA . GLY A 1 275 ? -23.834 20.796 -24.390 1.00 83.88 275 GLY A CA 1
ATOM 2298 C C . GLY A 1 275 ? -23.532 22.287 -24.521 1.00 83.88 275 GLY A C 1
ATOM 2299 O O . GLY A 1 275 ? -24.392 23.115 -24.229 1.00 83.88 275 GLY A O 1
ATOM 2300 N N . ALA A 1 276 ? -22.351 22.635 -25.046 1.00 82.25 276 ALA A N 1
ATOM 2301 C CA . ALA A 1 276 ? -21.987 24.019 -25.352 1.00 82.25 276 ALA A CA 1
ATOM 2302 C C . ALA A 1 276 ? -22.832 24.617 -26.489 1.00 82.25 276 ALA A C 1
ATOM 2304 O O . ALA A 1 276 ? -23.125 25.810 -26.475 1.00 82.25 276 ALA A O 1
ATOM 2305 N N . ALA A 1 277 ? -23.232 23.807 -27.474 1.00 82.50 277 ALA A N 1
ATOM 2306 C CA . ALA A 1 277 ? -24.109 24.242 -28.557 1.00 82.50 277 ALA A CA 1
ATOM 2307 C C . ALA A 1 277 ? -25.580 24.347 -28.118 1.00 82.50 277 ALA A C 1
ATOM 2309 O O . ALA A 1 277 ? -26.308 25.216 -28.597 1.00 82.50 277 ALA A O 1
ATOM 2310 N N . SER A 1 278 ? -26.030 23.493 -27.196 1.00 80.38 278 SER A N 1
ATOM 2311 C CA . SER A 1 278 ? -27.391 23.479 -26.667 1.00 80.38 278 SER A CA 1
ATOM 2312 C C . SER A 1 278 ? -27.549 24.481 -25.522 1.00 80.38 278 SER A C 1
ATOM 2314 O O . SER A 1 278 ? -27.799 24.110 -24.375 1.00 80.38 278 SER A O 1
ATOM 2316 N N . LEU A 1 279 ? -27.425 25.772 -25.825 1.00 71.62 279 LEU A N 1
ATOM 2317 C CA . LEU A 1 279 ? -27.852 26.818 -24.899 1.00 71.62 279 LEU A CA 1
ATOM 2318 C C . LEU A 1 279 ? -29.385 26.861 -24.864 1.00 71.62 279 LEU A C 1
ATOM 2320 O O . LEU A 1 279 ? -30.033 27.279 -25.823 1.00 71.62 279 LEU A O 1
ATOM 2324 N N . LYS A 1 280 ? -29.970 26.408 -23.753 1.00 75.88 280 LYS A N 1
ATOM 2325 C CA . LYS A 1 280 ? -31.407 26.526 -23.481 1.00 75.88 280 LYS A CA 1
ATOM 2326 C C . LYS A 1 280 ? -31.684 27.896 -22.868 1.00 75.88 280 LYS A C 1
ATOM 2328 O O . LYS A 1 280 ? -31.109 28.238 -21.838 1.00 75.88 280 LYS A O 1
ATOM 2333 N N . PHE A 1 281 ? -32.538 28.688 -23.510 1.00 69.69 281 PHE A N 1
ATOM 2334 C CA . PHE A 1 281 ? -32.936 30.015 -23.043 1.00 69.69 281 PHE A CA 1
ATOM 2335 C C . PHE A 1 281 ? -34.457 30.065 -22.864 1.00 69.69 281 PHE A C 1
ATOM 2337 O O . PHE A 1 281 ? -35.212 29.673 -23.752 1.00 69.69 281 PHE A O 1
ATOM 2344 N N . GLY A 1 282 ? -34.921 30.561 -21.716 1.00 80.06 282 GLY A N 1
ATOM 2345 C CA . GLY A 1 282 ? -36.347 30.747 -21.442 1.00 80.06 282 GLY A CA 1
ATOM 2346 C C . GLY A 1 282 ? -36.730 30.505 -19.983 1.00 80.06 282 GLY A C 1
ATOM 2347 O O . GLY A 1 282 ? -36.105 29.719 -19.276 1.00 80.06 282 GLY A O 1
ATOM 2348 N N . ALA A 1 283 ? -37.806 31.158 -19.536 1.00 74.19 283 ALA A N 1
ATOM 2349 C CA . ALA A 1 283 ? -38.294 31.100 -18.152 1.00 74.19 283 ALA A CA 1
ATOM 2350 C C . ALA A 1 283 ? -38.685 29.684 -17.681 1.00 74.19 283 ALA A C 1
ATOM 2352 O O . ALA A 1 283 ? -38.675 29.405 -16.487 1.00 74.19 283 ALA A O 1
ATOM 2353 N N . ARG A 1 284 ? -39.004 28.780 -18.619 1.00 73.19 284 ARG A N 1
ATOM 2354 C CA . ARG A 1 284 ? -39.312 27.370 -18.333 1.00 73.19 284 ARG A CA 1
ATOM 2355 C C . ARG A 1 284 ? -38.090 26.574 -17.864 1.00 73.19 284 ARG A C 1
ATOM 2357 O O . ARG A 1 284 ? -38.246 25.702 -17.020 1.00 73.19 284 ARG A O 1
ATOM 2364 N N . ASP A 1 285 ? -36.903 26.903 -18.374 1.00 72.44 285 ASP A N 1
ATOM 2365 C CA . ASP A 1 285 ? -35.652 26.212 -18.040 1.00 72.44 285 ASP A CA 1
ATOM 2366 C C . ASP A 1 285 ? -34.912 26.884 -16.869 1.00 72.44 285 ASP A C 1
ATOM 2368 O O . ASP A 1 285 ? -34.133 26.231 -16.173 1.00 72.44 285 ASP A O 1
ATOM 2372 N N . ALA A 1 286 ? -35.205 28.160 -16.587 1.00 68.31 286 ALA A N 1
ATOM 2373 C CA . ALA A 1 286 ? -34.614 28.920 -15.482 1.00 68.31 286 ALA A CA 1
ATOM 2374 C C . ALA A 1 286 ? -34.871 28.280 -14.106 1.00 68.31 286 ALA A C 1
ATOM 2376 O O . ALA A 1 286 ? -33.951 28.181 -13.303 1.00 68.31 286 ALA A O 1
ATOM 2377 N N . ALA A 1 287 ? -36.072 27.738 -13.869 1.00 71.00 287 ALA A N 1
ATOM 2378 C CA . ALA A 1 287 ? -36.423 27.078 -12.606 1.00 71.00 287 ALA A CA 1
ATOM 2379 C C . ALA A 1 287 ? -35.553 25.846 -12.281 1.00 71.00 287 ALA A C 1
ATOM 2381 O O . ALA A 1 287 ? -35.431 25.466 -11.120 1.00 71.00 287 ALA A O 1
ATOM 2382 N N . SER A 1 288 ? -3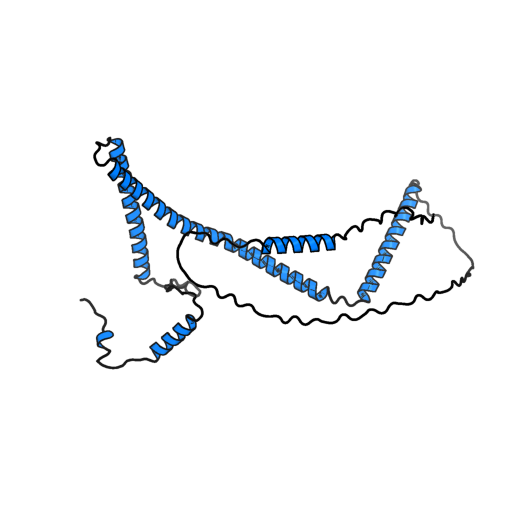4.948 25.214 -13.295 1.00 70.50 288 SER A N 1
ATOM 2383 C CA . SER A 1 288 ? -34.018 24.091 -13.104 1.00 70.50 288 SER A CA 1
ATOM 2384 C C . SER A 1 288 ? -32.580 24.534 -12.813 1.00 70.50 288 SER A C 1
ATOM 2386 O O . SER A 1 288 ? -31.797 23.748 -12.286 1.00 70.50 288 SER A O 1
ATOM 2388 N N . GLN A 1 289 ? -32.246 25.782 -13.152 1.00 67.75 289 GLN A N 1
ATOM 2389 C CA . GLN A 1 289 ? -30.911 26.370 -13.028 1.00 67.75 289 GLN A CA 1
ATOM 2390 C C . GLN A 1 289 ? -30.771 27.282 -11.804 1.00 67.75 289 GLN A C 1
ATOM 2392 O O . GLN A 1 289 ? -29.666 27.740 -11.526 1.00 67.75 289 GLN A O 1
ATOM 2397 N N . GLU A 1 290 ? -31.853 27.571 -11.071 1.00 70.38 290 GLU A N 1
ATOM 2398 C CA . GLU A 1 290 ? -31.764 28.390 -9.862 1.00 70.38 290 GLU A CA 1
ATOM 2399 C C . GLU A 1 290 ? -31.024 27.633 -8.743 1.00 70.38 290 GLU A C 1
ATOM 2401 O O . GLU A 1 290 ? -31.508 26.600 -8.262 1.00 70.38 290 GLU A O 1
ATOM 2406 N N . PRO A 1 291 ? -29.854 28.123 -8.290 1.00 72.06 291 PRO A N 1
ATOM 2407 C CA . PRO A 1 291 ? -29.177 27.546 -7.140 1.00 72.06 291 PRO A CA 1
ATOM 2408 C C . PRO A 1 291 ? -30.033 27.769 -5.889 1.00 72.06 291 PRO A C 1
ATOM 2410 O O . PRO A 1 291 ? -30.327 28.901 -5.503 1.00 72.06 291 PRO A O 1
ATOM 2413 N N . LYS A 1 292 ? -30.433 26.675 -5.230 1.00 69.38 292 LYS A N 1
ATOM 2414 C CA . LYS A 1 292 ? -31.107 26.730 -3.927 1.00 69.38 292 LYS A CA 1
ATOM 2415 C C . LYS A 1 292 ? -30.123 27.233 -2.872 1.00 69.38 292 LYS A C 1
ATOM 2417 O O . LYS A 1 292 ? -29.415 26.442 -2.254 1.00 69.38 292 LYS A O 1
ATOM 2422 N N . TYR A 1 293 ? -30.086 28.541 -2.655 1.00 62.31 293 TYR A N 1
ATOM 2423 C CA . TYR A 1 293 ? -29.426 29.120 -1.492 1.00 62.31 293 TYR A CA 1
ATOM 2424 C C . TYR A 1 293 ? -30.288 28.844 -0.255 1.00 62.31 293 TYR A C 1
ATOM 2426 O O . TYR A 1 293 ? -31.419 29.317 -0.159 1.00 62.31 293 TYR A O 1
ATOM 2434 N N . GLN A 1 294 ? -29.772 28.033 0.667 1.00 61.88 294 GLN A N 1
ATOM 2435 C CA . GLN A 1 294 ? -30.350 27.885 2.002 1.00 61.88 294 GLN A CA 1
ATOM 2436 C C . GLN A 1 294 ? -29.832 29.054 2.850 1.00 61.88 294 GLN A C 1
ATOM 2438 O O . GLN A 1 294 ? -28.621 29.167 3.043 1.00 61.88 294 GLN A O 1
ATOM 2443 N N . LEU A 1 295 ? -30.741 29.949 3.254 1.00 46.09 295 LEU A N 1
ATOM 2444 C CA . LEU A 1 295 ? -30.485 31.036 4.207 1.00 46.09 295 LEU A CA 1
ATOM 2445 C C . LEU A 1 295 ? -30.581 30.527 5.647 1.00 46.09 295 LEU A C 1
ATOM 2447 O O . LEU A 1 295 ? -31.498 29.713 5.905 1.00 46.09 295 LEU A O 1
#

Radius of gyration: 45.4 Å; Cα contacts (8 Å, |Δi|>4): 21; chains: 1; bounding box: 122×111×104 Å

Organism: Homo sapiens (NCBI:txid9606)

pLDDT: mean 74.08, std 22.03, range [28.19, 98.19]

Solvent-accessible surface area (backbone atoms only — not comparable to full-atom values): 19392 Å² total; per-residue (Å²): 142,85,84,82,86,81,73,86,81,77,85,75,79,80,82,77,78,53,69,71,58,53,53,54,51,52,54,47,52,49,51,53,52,58,67,68,60,71,87,76,81,77,91,78,84,92,76,92,82,82,90,81,85,83,81,83,79,85,85,82,87,82,82,84,84,83,84,83,83,84,84,84,88,77,90,80,80,90,79,88,80,90,85,88,88,77,91,85,86,87,80,93,78,91,77,88,72,81,87,85,77,56,75,66,56,54,53,51,50,52,52,49,48,54,51,50,52,51,51,53,48,51,49,53,50,53,50,53,52,54,73,73,41,82,74,65,66,62,67,53,51,50,53,52,48,52,50,51,51,48,53,50,50,52,54,50,52,50,48,64,62,44,50,62,55,50,50,53,53,52,49,53,54,48,49,57,49,50,53,50,52,53,50,52,50,54,51,49,52,52,51,48,49,47,71,76,44,61,92,53,90,70,52,80,64,56,55,49,48,56,52,45,54,52,50,52,52,50,54,52,52,50,51,52,51,51,55,50,48,51,51,53,45,62,71,71,46,88,75,80,80,72,92,56,100,60,82,69,80,70,72,83,64,79,76,68,80,76,70,85,54,93,60,47,70,56,50,51,52,49,47,54,50,47,54,69,67,59,75,84,82,55,80,83,57,46,74,79,67,60,78,84,76,83,129

Mean predicted aligned error: 21.83 Å

GO terms:
  GO:0005654 nucleoplasm (C, IDA)

Sequence (295 aa):
MSEDPRGPKVPRKAVVEKPARAAEREARALLEKNRSYRLLEDSEESSEETVSRAGSSLQKKRKKRKHLRKKREEEEEEEASEKGKKKTGGSKQQTEKPESEDEWERTERERLQDLEERDAFAERVRQRDKDRTRNVLERSDKKAYEEAQKRLKMAEEDRKAMVPELRKKSRREYLAKREREKLEDLEAELADEEFLFGDVELSRHERQELKYKRRVRDLAREYRAAGEQEKLEATNRYHMPKETRGQPARAVDLVEEESGAPGEEQRRWEEARLGAASLKFGARDAASQEPKYQL

Secondary structure (DSSP, 8-state):
------PPPPPPPP-PPPHHHHHHHHHHHHHHHHHH-PPPPP------------PPP-----PPPPPPPPPPP----------------------PPPS---HHHHHHHHHHHHHHHHHHHHHHHHHHHHHHS--HHHHHHHHHHHHHHHHHHHHHHHHHHHHHHHHHHHHHHHHHHHHHHHHHHHHHHHHHHHHHHTTS---HHHHHHHHHHHHHHHHHHHHHHHHHHHHHHHHHS--PPP--SSS--------------TTHHHHHHHHHHHHHH----SHHHHHHH------